Protein AF-A0A9E4RY67-F1 (afdb_monomer)

Foldseek 3Di:
DKDFDFAADPDPPFFKKAFAFAPDDAFDWAAAQQFGTWIDTPVDTDTDGDNHTAGFHDAPHDHGDMDTGGHTGTMGDHPDDDDDCPVVVPDDPDPDDDDDDDDDDDDDDDDDDDDDDDDDPPPQQEDPLCVVVCVVVVHDSVPFAQPDDPRYNYPVSSVPDDPPPPPPDDDDPDLDPAQEDPLRVVLCVVVVHDSSPFFQPDDPRYNYPVRSVPDDDDPPPPPDPPPPPPPPPPPPPPVPDD

Sequence (242 aa):
MATTIVMPQMGYDMKEGTVVRWHKKEGDPVARGDVLADIETDKATVEFEAFTSGVLRKIVAQEGVTIPVGQLIAVITAPDEPLPDDLLTAGGDAPPVPSVSVAAEARLPESTTVSVTSGSAGEVRASPIARRLARERGIDLAMVNGTGPGGRIIEEDILSHQPAPDAPAAGGPEPAEVKASPIARRLARERSIDLAMVNGTGPGGRIIEADILSYQPAPDVPAAAGERVDLSRMRQTIARVT

Radius of gyration: 35.68 Å; Cα contacts (8 Å, |Δi|>4): 306; chains: 1; bounding box: 77×82×90 Å

Nearest PDB structures (foldseek):
  3crk-assembly1_C  TM=9.816E-01  e=6.908E-09  Homo sapiens
  5gua-assembly1_A  TM=9.360E-01  e=3.211E-06  Pyrococcus horikoshii OT3
  2d5d-assembly1_A  TM=9.369E-01  e=5.358E-06  Pyrococcus horikoshii OT3
  5gu9-assembly1_A  TM=9.176E-01  e=4.422E-06  Pyrococcus horikoshii OT3
  2l5t-assembly1_A  TM=8.297E-01  e=6.916E-07  Thermoplasma acidophilum

Secondary structure (DSSP, 8-state):
--EEEE----STT--EEEEEEESS-TT-EE-TT-EEEEEE-SS-EEEEE-SS-EEEEEE-S-TT-EEETTSEEEEEE-TT-PPPGGGGSSS---PPP-----------------------TT---B-HHHHHHHHHHT--GGGSPP-BTTTBBPHHHHHH-PPPP--------------B-HHHHHHHHHTT--GGGS---BTTTBB-HHHHHH--PPP---S---------TTSSSGGG--

Str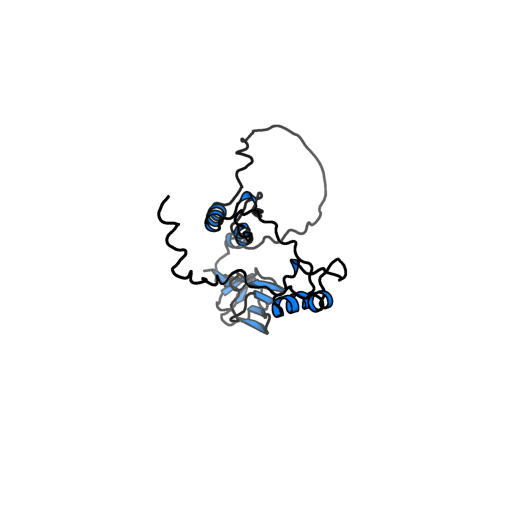ucture (mmCIF, N/CA/C/O backbone):
data_AF-A0A9E4RY67-F1
#
_entry.id   AF-A0A9E4RY67-F1
#
loop_
_atom_site.group_PDB
_atom_site.id
_atom_site.type_symbol
_atom_site.label_atom_id
_atom_site.label_alt_id
_atom_site.label_comp_id
_atom_site.label_asym_id
_atom_site.label_entity_id
_atom_site.label_seq_id
_atom_site.pdbx_PDB_ins_code
_atom_site.Cartn_x
_atom_site.Cartn_y
_atom_site.Cartn_z
_atom_site.occupancy
_atom_site.B_iso_or_equiv
_atom_site.auth_seq_id
_atom_site.auth_comp_id
_atom_site.auth_asym_id
_atom_site.auth_atom_id
_atom_site.pdbx_PDB_model_num
ATOM 1 N N . MET A 1 1 ? -18.981 -3.643 24.441 1.00 64.25 1 MET A N 1
ATOM 2 C CA . MET A 1 1 ? -18.321 -4.153 23.206 1.00 64.25 1 MET A CA 1
ATOM 3 C C . MET A 1 1 ? -17.865 -2.980 22.352 1.00 64.25 1 MET A C 1
ATOM 5 O O . MET A 1 1 ? -18.696 -2.285 21.774 1.00 64.25 1 MET A O 1
ATOM 9 N N . ALA A 1 2 ? -16.556 -2.735 22.313 1.00 68.44 2 ALA A N 1
ATOM 10 C CA . ALA A 1 2 ? -15.954 -1.751 21.420 1.00 68.44 2 ALA A CA 1
ATOM 11 C C . ALA A 1 2 ? -15.919 -2.306 19.989 1.00 68.44 2 ALA A C 1
ATOM 13 O O . ALA A 1 2 ? -15.468 -3.427 19.769 1.00 68.44 2 ALA A O 1
ATOM 14 N N . THR A 1 3 ? -16.415 -1.532 19.029 1.00 79.19 3 THR A N 1
ATOM 15 C CA . THR A 1 3 ? -16.299 -1.821 17.601 1.00 79.19 3 THR A CA 1
ATOM 16 C C . THR A 1 3 ? -15.218 -0.928 17.019 1.00 79.19 3 THR A C 1
ATOM 18 O O . THR A 1 3 ? -15.335 0.298 17.001 1.00 79.19 3 THR A O 1
ATOM 21 N N . THR A 1 4 ? -14.148 -1.544 16.549 1.00 82.56 4 THR A N 1
ATOM 22 C CA . THR A 1 4 ? -13.082 -0.864 15.827 1.00 82.56 4 THR A CA 1
ATOM 23 C C . THR A 1 4 ? -13.520 -0.590 14.391 1.00 82.56 4 THR A C 1
ATOM 25 O O . THR A 1 4 ? -13.928 -1.495 13.666 1.00 82.56 4 THR A O 1
ATOM 28 N N . ILE A 1 5 ? -13.453 0.675 13.984 1.00 83.06 5 ILE A N 1
ATOM 29 C CA . ILE A 1 5 ? -13.637 1.089 12.598 1.00 83.06 5 ILE A CA 1
ATOM 30 C C . ILE A 1 5 ? -12.289 0.962 11.907 1.00 83.06 5 ILE A C 1
ATOM 32 O O . ILE A 1 5 ? -11.325 1.631 12.284 1.00 83.06 5 ILE A O 1
ATOM 36 N N . VAL A 1 6 ? -12.247 0.134 10.873 1.00 88.06 6 VAL A N 1
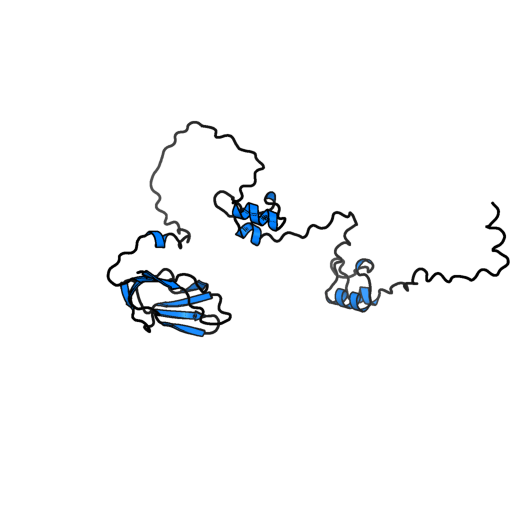ATOM 37 C CA . VAL A 1 6 ? -11.110 0.033 9.961 1.00 88.06 6 VAL A CA 1
ATOM 38 C C . VAL A 1 6 ? -11.442 0.685 8.626 1.00 88.06 6 VAL A C 1
ATOM 40 O O . VAL A 1 6 ? -12.614 0.807 8.269 1.00 88.06 6 VAL A O 1
ATOM 43 N N . MET A 1 7 ? -10.410 1.080 7.889 1.00 87.38 7 MET A N 1
ATOM 44 C CA . MET A 1 7 ? -10.532 1.616 6.538 1.00 87.38 7 MET A CA 1
ATOM 45 C C . MET A 1 7 ? -11.207 0.591 5.618 1.00 87.38 7 MET A C 1
ATOM 47 O O . MET A 1 7 ? -10.636 -0.488 5.416 1.00 87.38 7 MET A O 1
ATOM 51 N N . PRO A 1 8 ? -12.404 0.884 5.071 1.00 82.19 8 PRO A N 1
ATOM 52 C CA . PRO A 1 8 ? -13.089 -0.038 4.180 1.00 82.19 8 PRO A CA 1
ATOM 53 C C . PRO A 1 8 ? -12.393 -0.097 2.820 1.00 82.19 8 PRO A C 1
ATOM 55 O O . PRO A 1 8 ? -11.858 0.891 2.316 1.00 82.19 8 PRO A O 1
ATOM 58 N N . GLN A 1 9 ? -12.450 -1.265 2.188 1.00 83.50 9 GLN A N 1
ATOM 59 C CA . GLN A 1 9 ? -12.025 -1.417 0.804 1.00 83.50 9 GLN A CA 1
ATOM 60 C C . GLN A 1 9 ? -13.149 -0.935 -0.123 1.00 83.50 9 GLN A C 1
ATOM 62 O O . GLN A 1 9 ? -14.072 -1.686 -0.426 1.00 83.50 9 GLN A O 1
ATOM 67 N N . MET A 1 10 ? -13.079 0.321 -0.572 1.00 77.94 10 MET A N 1
ATOM 68 C CA . MET A 1 10 ? -14.099 0.924 -1.449 1.00 77.94 10 MET A CA 1
ATOM 69 C C . MET A 1 10 ? -13.814 0.707 -2.949 1.00 77.94 10 MET A C 1
ATOM 71 O O . MET A 1 10 ? -14.602 1.118 -3.798 1.00 77.94 10 MET A O 1
ATOM 75 N N . GLY A 1 11 ? -12.712 0.028 -3.295 1.00 74.31 11 GLY A N 1
ATOM 76 C CA . GLY A 1 11 ? -12.347 -0.325 -4.669 1.00 74.31 11 GLY A CA 1
ATO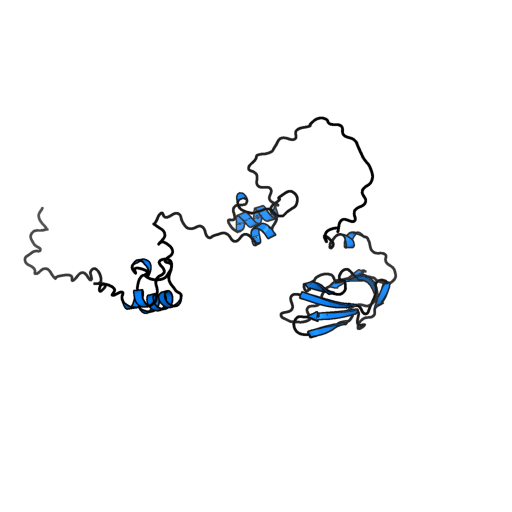M 77 C C . GLY A 1 11 ? -11.482 -1.587 -4.753 1.00 74.31 11 GLY A C 1
ATOM 78 O O . GLY A 1 11 ? -10.685 -1.866 -3.858 1.00 74.31 11 GLY A O 1
ATOM 79 N N . TYR A 1 12 ? -11.619 -2.346 -5.844 1.00 73.50 12 TYR A N 1
ATOM 80 C CA . TYR A 1 12 ? -10.921 -3.631 -6.035 1.00 73.50 12 TYR A CA 1
ATOM 81 C C . TYR A 1 12 ? -9.384 -3.486 -6.086 1.00 73.50 12 TYR A C 1
ATOM 83 O O . TYR A 1 12 ? -8.673 -4.394 -5.670 1.00 73.50 12 TYR A O 1
ATOM 91 N N . ASP A 1 13 ? -8.889 -2.317 -6.510 1.00 76.94 13 ASP A N 1
ATOM 92 C CA . ASP A 1 13 ? -7.461 -1.945 -6.562 1.00 76.94 13 ASP A CA 1
ATOM 93 C C . ASP A 1 13 ? -7.043 -0.944 -5.461 1.00 76.94 13 ASP A C 1
ATOM 95 O O . ASP A 1 13 ? -5.929 -0.419 -5.468 1.00 76.94 13 ASP A O 1
ATOM 99 N N . MET A 1 14 ? -7.927 -0.640 -4.506 1.00 81.44 14 MET A N 1
ATOM 100 C CA . MET A 1 14 ? -7.649 0.360 -3.472 1.00 81.44 14 MET A CA 1
ATOM 101 C C . MET A 1 14 ? -6.694 -0.203 -2.411 1.00 81.44 14 MET A C 1
ATOM 103 O O . MET A 1 14 ? -7.019 -1.183 -1.743 1.00 81.44 14 MET A O 1
ATOM 107 N N . LYS A 1 15 ? -5.531 0.440 -2.241 1.00 80.44 15 LYS A N 1
ATOM 108 C CA . LYS A 1 15 ? -4.529 0.094 -1.213 1.00 80.44 15 LYS A CA 1
ATOM 109 C C . LYS A 1 15 ? -4.532 1.043 -0.019 1.00 80.44 15 LYS A C 1
ATOM 111 O O . LYS A 1 15 ? -4.286 0.606 1.100 1.00 80.44 15 LYS A O 1
ATOM 116 N N . GLU A 1 16 ? -4.855 2.309 -0.248 1.00 85.00 16 GLU A N 1
ATOM 117 C CA . GLU A 1 16 ? -4.837 3.381 0.746 1.00 85.00 16 GLU A CA 1
ATOM 118 C C . GLU A 1 16 ? -5.925 4.418 0.444 1.00 85.00 16 GLU A C 1
ATOM 120 O O . GLU A 1 16 ? -6.365 4.554 -0.701 1.00 85.00 16 GLU A O 1
ATOM 125 N N . GLY A 1 17 ? -6.396 5.102 1.486 1.00 87.69 17 GLY A N 1
ATOM 126 C CA . GLY A 1 17 ? -7.380 6.177 1.406 1.00 87.69 17 GLY A CA 1
ATOM 127 C C . GLY A 1 17 ? -7.009 7.315 2.347 1.00 87.69 17 GLY A C 1
ATOM 128 O O . GLY A 1 17 ? -6.519 7.0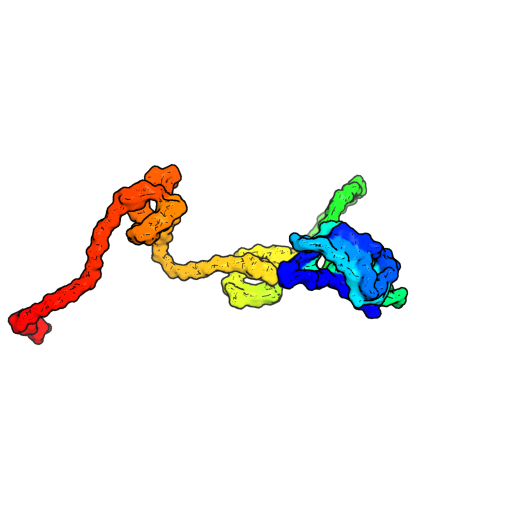83 3.453 1.00 87.69 17 GLY A O 1
ATOM 129 N N . THR A 1 18 ? -7.235 8.546 1.909 1.00 89.31 18 THR A N 1
ATOM 130 C CA . THR A 1 18 ? -6.958 9.752 2.690 1.00 89.31 18 THR A CA 1
ATOM 131 C C . THR A 1 18 ? -8.253 10.275 3.280 1.00 89.31 18 THR A C 1
ATOM 133 O O . THR A 1 18 ? -9.218 10.503 2.559 1.00 89.31 18 THR A O 1
ATOM 136 N N . VAL A 1 19 ? -8.295 10.490 4.592 1.00 89.88 19 VAL A N 1
ATOM 137 C CA . VAL A 1 19 ? -9.462 11.123 5.217 1.00 89.88 19 VAL A CA 1
ATOM 138 C C . VAL A 1 19 ? -9.406 12.615 4.918 1.00 89.88 19 VAL A C 1
ATOM 140 O O . VAL A 1 19 ? -8.502 13.285 5.387 1.00 89.88 19 VAL A O 1
ATOM 143 N N . VAL A 1 20 ? -10.339 13.163 4.146 1.00 89.50 20 VAL A N 1
ATOM 144 C CA . VAL A 1 20 ? -10.352 14.595 3.800 1.00 89.50 20 VAL A CA 1
ATOM 145 C C . VAL A 1 20 ? -10.897 15.415 4.954 1.00 89.50 20 VAL A C 1
ATOM 147 O O . VAL A 1 20 ? -10.329 16.443 5.320 1.00 89.50 20 VAL A O 1
ATOM 150 N N . ARG A 1 21 ? -12.022 14.963 5.513 1.00 88.12 21 ARG A N 1
ATOM 151 C CA . ARG A 1 21 ? -12.778 15.720 6.503 1.00 88.12 21 ARG A CA 1
ATOM 152 C C . ARG A 1 21 ? -13.605 14.805 7.388 1.00 88.12 21 ARG A C 1
ATOM 154 O O . ARG A 1 21 ? -14.254 13.891 6.889 1.00 88.12 21 ARG A O 1
ATOM 161 N N . TRP A 1 22 ? -13.644 15.096 8.682 1.00 89.50 22 TRP A N 1
ATOM 162 C CA . TRP A 1 22 ? -14.556 14.441 9.617 1.00 89.50 22 TRP A CA 1
ATOM 163 C C . TRP A 1 22 ? -15.849 15.248 9.772 1.00 89.50 22 TRP A C 1
ATOM 165 O O . TRP A 1 22 ? -15.830 16.451 10.042 1.00 89.50 22 TRP A O 1
ATOM 175 N N . HIS A 1 23 ? -16.993 14.575 9.654 1.00 86.12 23 HIS A N 1
ATOM 176 C CA . HIS A 1 23 ? -18.312 15.139 9.984 1.00 86.12 23 HIS A CA 1
ATOM 177 C C . HIS A 1 23 ? -18.695 14.887 11.444 1.00 86.12 23 HIS A C 1
ATOM 179 O O . HIS A 1 23 ? -19.536 15.593 12.002 1.00 86.12 23 HIS A O 1
ATOM 185 N N . LYS A 1 24 ? -18.036 13.918 12.088 1.00 82.75 24 LYS A N 1
ATOM 186 C CA . LYS A 1 24 ? -18.253 13.526 13.484 1.00 82.75 24 LYS A CA 1
ATOM 187 C C . LYS A 1 24 ? -17.001 13.714 14.329 1.00 82.75 24 LYS A C 1
ATOM 189 O O . LYS A 1 24 ? -15.884 13.541 13.854 1.00 82.75 24 LYS A O 1
ATOM 194 N N . LYS A 1 25 ? -17.198 14.078 15.598 1.00 81.69 25 LYS A N 1
ATOM 195 C CA . LYS A 1 25 ? -16.121 14.330 16.566 1.00 81.69 25 LYS A CA 1
ATOM 196 C C . LYS A 1 25 ? -16.080 13.258 17.644 1.00 81.69 25 LYS A C 1
ATOM 198 O O . LYS A 1 25 ? -17.058 12.555 17.883 1.00 81.69 25 LYS A O 1
ATOM 203 N N . GLU A 1 26 ? -14.943 13.171 18.319 1.00 83.94 26 GLU A N 1
ATOM 204 C CA . GLU A 1 26 ? -14.778 12.343 19.509 1.00 83.94 26 GLU A CA 1
ATOM 205 C C . GLU A 1 26 ? -15.817 12.740 20.576 1.00 83.94 26 GLU A C 1
ATOM 207 O O . GLU A 1 26 ? -15.951 13.907 20.937 1.00 83.94 26 GLU A O 1
ATOM 212 N N . GLY A 1 27 ? -16.578 11.764 21.058 1.00 78.25 27 GLY A N 1
ATOM 213 C CA . GLY A 1 27 ? -17.708 11.903 21.969 1.00 78.25 27 GLY A CA 1
ATOM 214 C C . GLY A 1 27 ? -19.082 11.972 21.296 1.00 78.25 27 GLY A C 1
ATOM 215 O O . GLY A 1 27 ? -20.080 11.879 22.008 1.00 78.25 27 GLY A O 1
ATOM 216 N N . ASP A 1 28 ? -19.169 12.103 19.968 1.00 82.88 28 ASP A N 1
ATOM 217 C CA . ASP A 1 28 ? -20.457 12.267 19.284 1.00 82.88 28 ASP A CA 1
ATOM 218 C C . ASP A 1 28 ? -21.181 10.917 19.078 1.00 82.88 28 ASP A C 1
ATOM 220 O O . ASP A 1 28 ? -20.533 9.901 18.777 1.00 82.88 28 ASP A O 1
ATOM 224 N N . PRO A 1 29 ? -22.518 10.863 19.239 1.00 83.31 29 PRO A N 1
ATOM 225 C CA . PRO A 1 29 ? -23.294 9.677 18.909 1.00 83.31 29 PRO A CA 1
ATOM 226 C C . PRO A 1 29 ? -23.363 9.483 17.389 1.00 83.31 29 PRO A C 1
ATOM 228 O O . PRO A 1 29 ? -23.668 10.404 16.629 1.00 83.31 29 PRO A O 1
ATOM 231 N N . VAL A 1 30 ? -23.121 8.250 16.954 1.00 84.94 30 VAL A N 1
ATOM 232 C CA . VAL A 1 30 ? -23.146 7.830 15.551 1.00 84.94 30 VAL A CA 1
ATOM 233 C C . VAL A 1 30 ? -24.158 6.704 15.376 1.00 84.94 30 VAL A C 1
ATOM 235 O O . VAL A 1 30 ? -24.221 5.769 16.179 1.00 84.94 30 VAL A O 1
ATOM 238 N N . ALA A 1 31 ? -24.986 6.795 14.340 1.00 83.94 31 ALA A N 1
ATOM 239 C CA . ALA A 1 31 ? -25.967 5.774 13.988 1.00 83.94 31 ALA A CA 1
ATOM 240 C C . ALA A 1 31 ? -25.515 5.025 12.732 1.00 83.94 31 ALA A C 1
ATOM 242 O O . ALA A 1 31 ? -24.758 5.556 11.929 1.00 83.94 31 ALA A O 1
ATOM 243 N N . ARG A 1 32 ? -25.991 3.792 12.536 1.00 85.81 32 ARG A N 1
ATOM 244 C CA . ARG A 1 32 ? -25.702 3.049 11.305 1.00 85.81 32 ARG A CA 1
ATOM 245 C C . ARG A 1 32 ? -26.285 3.800 10.099 1.00 85.81 32 ARG A C 1
ATOM 247 O O . ARG A 1 32 ? -27.486 4.054 10.087 1.00 85.81 32 ARG A O 1
ATOM 254 N N . GLY A 1 33 ? -25.451 4.096 9.105 1.00 83.44 33 GLY A N 1
ATOM 255 C CA . GLY A 1 33 ? -25.796 4.915 7.937 1.00 83.44 33 GLY A CA 1
ATOM 256 C C . GLY A 1 33 ? -25.551 6.417 8.116 1.00 83.44 33 GLY A C 1
ATOM 257 O O . GLY A 1 33 ? -25.888 7.189 7.232 1.00 83.44 33 GLY A O 1
A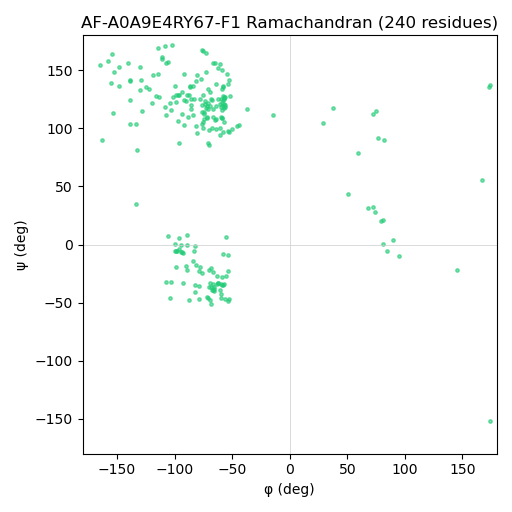TOM 258 N N . ASP A 1 34 ? -24.994 6.853 9.248 1.00 87.00 34 ASP A N 1
ATOM 259 C CA . ASP A 1 34 ? -24.615 8.254 9.453 1.00 87.00 34 ASP A CA 1
ATOM 260 C C . ASP A 1 34 ? -23.222 8.521 8.861 1.00 87.00 34 ASP A C 1
ATOM 262 O O . ASP A 1 34 ? -22.314 7.704 9.039 1.00 87.00 34 ASP A O 1
ATOM 266 N N . VAL A 1 35 ? -23.039 9.640 8.155 1.00 89.75 35 VAL A N 1
ATOM 267 C CA . VAL A 1 35 ? -21.761 9.979 7.505 1.00 89.75 35 VAL A CA 1
ATOM 268 C C . VAL A 1 35 ? -20.737 10.383 8.567 1.00 89.75 35 VAL A C 1
ATOM 270 O O . VAL A 1 35 ? -20.898 11.373 9.278 1.00 89.75 35 VAL A O 1
ATOM 273 N N . LEU A 1 36 ? -19.657 9.610 8.672 1.00 87.19 36 LEU A N 1
ATOM 274 C CA . LEU A 1 36 ? -18.577 9.834 9.629 1.00 87.19 36 LEU A CA 1
ATOM 275 C C . LEU A 1 36 ? -17.519 10.787 9.071 1.00 87.19 36 LEU A C 1
ATOM 277 O O . LEU A 1 36 ? -17.106 11.721 9.762 1.00 87.19 36 LEU A O 1
ATOM 281 N N . ALA A 1 37 ? -17.074 10.539 7.839 1.00 87.69 37 ALA A N 1
ATOM 282 C CA . ALA A 1 37 ? -15.984 11.267 7.202 1.00 87.69 37 ALA A CA 1
ATOM 283 C C . ALA A 1 37 ? -16.042 11.173 5.672 1.00 87.69 37 ALA A C 1
ATOM 285 O O . ALA A 1 37 ? -16.595 10.223 5.128 1.00 87.69 37 ALA A O 1
ATOM 286 N N . ASP A 1 38 ? -15.411 12.121 4.988 1.00 89.50 38 ASP A N 1
ATOM 287 C CA . ASP A 1 38 ? -15.132 12.054 3.555 1.00 89.50 38 ASP A CA 1
ATOM 288 C C . ASP A 1 38 ? -13.775 11.384 3.332 1.00 89.50 38 ASP A C 1
ATOM 290 O O . ASP A 1 38 ? -12.760 11.845 3.861 1.00 89.50 38 ASP A O 1
ATOM 294 N N . ILE A 1 39 ? -13.739 10.308 2.548 1.00 88.56 39 ILE A N 1
ATOM 295 C CA . ILE A 1 39 ? -12.506 9.598 2.200 1.00 88.56 39 ILE A CA 1
ATOM 296 C C . ILE A 1 39 ? -12.187 9.871 0.735 1.00 88.56 39 ILE A C 1
ATOM 298 O O . ILE A 1 39 ? -12.940 9.509 -0.164 1.00 88.56 39 ILE A O 1
ATOM 302 N N . GLU A 1 40 ? -11.041 10.487 0.485 1.00 88.06 40 GLU A N 1
ATOM 303 C CA . GLU A 1 40 ? -10.480 10.640 -0.846 1.00 88.06 40 GLU A CA 1
ATOM 304 C C . GLU A 1 40 ? -9.627 9.431 -1.200 1.00 88.06 40 GLU A C 1
ATOM 306 O O . GLU A 1 40 ? -8.739 8.996 -0.465 1.00 88.06 40 GLU A O 1
ATOM 311 N N . THR A 1 41 ? -9.928 8.879 -2.363 1.00 87.19 41 THR A N 1
ATOM 312 C CA . THR A 1 41 ? -9.161 7.818 -3.004 1.00 87.19 41 THR A CA 1
ATOM 313 C C . THR A 1 41 ?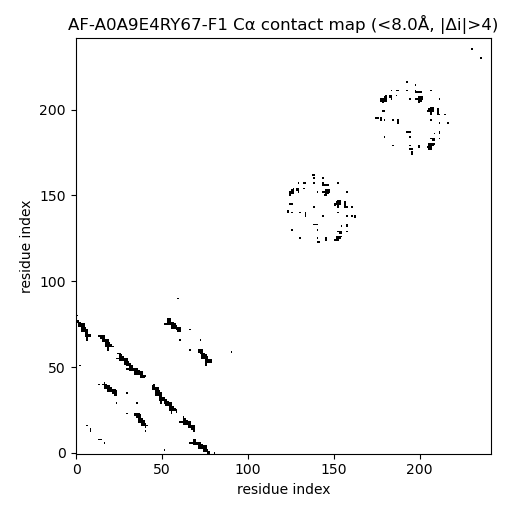 -8.563 8.364 -4.298 1.00 87.19 41 THR A C 1
ATOM 315 O O . THR A 1 41 ? -8.989 9.406 -4.789 1.00 87.19 41 THR A O 1
ATOM 318 N N . ASP A 1 42 ? -7.643 7.621 -4.919 1.00 84.50 42 ASP A N 1
ATOM 319 C CA . ASP A 1 42 ? -7.065 7.960 -6.235 1.00 84.50 42 ASP A CA 1
ATOM 320 C C . ASP A 1 42 ? -8.124 8.197 -7.335 1.00 84.50 42 ASP A C 1
ATOM 322 O O . ASP A 1 42 ? -7.858 8.857 -8.339 1.00 84.50 42 ASP A O 1
ATOM 326 N N . LYS A 1 43 ? -9.337 7.648 -7.171 1.00 81.56 43 LYS A N 1
ATOM 327 C CA . LYS A 1 43 ? -10.396 7.696 -8.190 1.00 81.56 43 LYS A CA 1
ATOM 328 C C . LYS A 1 43 ? -11.552 8.626 -7.861 1.00 81.56 43 LYS A C 1
ATOM 330 O O . LYS A 1 43 ? -12.161 9.156 -8.788 1.00 81.56 43 LYS A O 1
ATOM 335 N N . ALA A 1 44 ? -11.889 8.784 -6.588 1.00 84.00 44 ALA A N 1
ATOM 336 C CA . ALA A 1 44 ? -13.029 9.582 -6.158 1.00 84.00 44 ALA A CA 1
ATOM 337 C C . ALA A 1 44 ? -12.960 9.898 -4.663 1.00 84.00 44 ALA A C 1
ATOM 339 O O . ALA A 1 44 ? -12.414 9.120 -3.875 1.00 84.00 44 ALA A O 1
ATOM 340 N N . THR A 1 45 ? -13.598 10.997 -4.279 1.00 88.56 45 THR A N 1
ATOM 341 C CA . THR A 1 45 ? -13.994 11.258 -2.895 1.00 88.56 45 THR A CA 1
ATOM 342 C C . THR A 1 45 ? -15.313 10.542 -2.628 1.00 88.56 45 THR A C 1
ATOM 344 O O . THR A 1 45 ? -16.273 10.711 -3.380 1.00 88.56 45 THR A O 1
ATOM 347 N N . VAL A 1 46 ? -15.345 9.708 -1.593 1.00 88.81 46 VAL A N 1
ATOM 348 C CA . VAL A 1 46 ? -16.505 8.906 -1.201 1.00 88.81 46 VAL A CA 1
ATOM 349 C C . VAL A 1 46 ? -16.839 9.195 0.256 1.00 88.81 46 VAL A C 1
ATOM 351 O O . VAL A 1 46 ? -15.958 9.224 1.115 1.00 88.81 46 VAL A O 1
ATOM 354 N N . GLU A 1 47 ? -18.122 9.383 0.535 1.00 88.00 47 GLU A N 1
ATOM 355 C CA . GLU A 1 47 ? -18.641 9.568 1.887 1.00 88.00 47 GLU A CA 1
ATOM 356 C C . GLU A 1 47 ? -18.615 8.228 2.636 1.00 88.00 47 GLU A C 1
ATOM 358 O O . GLU A 1 47 ? -19.162 7.221 2.180 1.00 88.00 47 GLU A O 1
ATOM 363 N N . PHE A 1 48 ? -17.945 8.198 3.786 1.00 87.12 48 PHE A N 1
ATOM 364 C CA . PHE A 1 48 ? -17.862 7.022 4.638 1.00 87.12 48 PHE A CA 1
ATOM 365 C C . PHE A 1 48 ? -18.950 7.050 5.704 1.00 87.12 48 PHE A C 1
ATOM 367 O O . PHE A 1 48 ? -18.915 7.853 6.638 1.00 87.12 48 PHE A O 1
ATOM 374 N N . GLU A 1 49 ? -19.895 6.125 5.582 1.00 88.75 49 GLU A N 1
ATOM 375 C CA . GLU A 1 49 ? -20.999 5.952 6.519 1.00 88.75 49 GLU A CA 1
ATOM 376 C C . GLU A 1 49 ? -20.653 4.945 7.625 1.00 88.75 49 GLU A C 1
ATOM 378 O O . GLU A 1 49 ? -19.952 3.948 7.422 1.00 88.75 49 GLU A O 1
ATOM 383 N N . ALA A 1 50 ? -21.187 5.167 8.823 1.00 83.56 50 ALA A N 1
ATOM 384 C CA . ALA A 1 50 ? -21.006 4.258 9.939 1.00 83.56 50 ALA A CA 1
ATOM 385 C C . ALA A 1 50 ? -21.720 2.921 9.679 1.00 83.56 50 ALA A C 1
ATOM 387 O O . ALA A 1 50 ? -22.938 2.856 9.509 1.00 83.56 50 ALA A O 1
ATOM 388 N N . PHE A 1 51 ? -20.981 1.813 9.744 1.00 80.88 51 PHE A N 1
ATOM 389 C CA . PHE A 1 51 ? -21.564 0.464 9.674 1.00 80.88 51 PHE A CA 1
ATOM 390 C C . PHE A 1 51 ? -22.209 0.011 10.990 1.00 80.88 51 PHE A C 1
ATOM 392 O O . PHE A 1 51 ? -23.028 -0.911 11.002 1.00 80.88 51 PHE A O 1
ATOM 399 N N . THR A 1 52 ? -21.848 0.658 12.097 1.00 77.94 52 THR A N 1
ATOM 400 C CA . THR A 1 52 ? -22.315 0.347 13.448 1.00 77.94 52 THR A CA 1
ATOM 401 C C . THR A 1 52 ? -22.801 1.612 14.144 1.00 77.94 52 THR A C 1
ATOM 403 O O . THR A 1 52 ? -22.347 2.713 13.844 1.00 77.94 52 THR A O 1
ATOM 406 N N . SER A 1 53 ? -23.719 1.446 15.087 1.00 81.62 53 SER A N 1
ATOM 407 C CA . SER A 1 53 ? -24.235 2.521 15.931 1.00 81.62 53 SER A CA 1
ATOM 408 C C . SER A 1 53 ? -23.559 2.503 17.303 1.00 81.62 53 SER A C 1
ATOM 410 O O . SER A 1 53 ? -23.430 1.441 17.914 1.00 81.62 53 SER A O 1
ATOM 412 N N . GLY A 1 54 ? -23.169 3.669 17.812 1.00 82.19 54 GLY A N 1
ATOM 413 C CA . GLY A 1 54 ? -22.549 3.829 19.126 1.00 82.19 54 GLY A CA 1
ATOM 414 C C . GLY A 1 54 ? -22.072 5.259 19.364 1.00 82.19 54 GLY A C 1
ATOM 415 O O . GLY A 1 54 ? -22.633 6.199 18.815 1.00 82.19 54 GLY A O 1
ATOM 416 N N . VAL A 1 55 ? -21.046 5.435 20.190 1.00 82.69 55 VAL A N 1
ATOM 417 C CA . VAL A 1 55 ? -20.400 6.732 20.432 1.00 82.69 55 VAL A CA 1
ATOM 418 C C . VAL A 1 55 ? -18.980 6.676 19.890 1.00 82.69 55 VAL A C 1
ATOM 420 O O . VAL A 1 55 ? -18.223 5.762 20.233 1.00 82.69 55 VAL A O 1
ATOM 423 N N . LEU A 1 56 ? -18.616 7.642 19.045 1.00 82.50 56 LEU A N 1
ATOM 424 C CA . LEU A 1 56 ? -17.271 7.754 18.490 1.00 82.50 56 LEU A CA 1
ATOM 425 C C . LEU A 1 56 ? -16.318 8.166 19.613 1.00 82.50 56 LEU A C 1
ATOM 427 O O . LEU A 1 56 ? -16.268 9.328 19.972 1.00 82.50 56 LEU A O 1
ATOM 431 N N . ARG A 1 57 ? -15.588 7.243 20.235 1.00 80.31 57 ARG A N 1
ATOM 432 C CA . ARG A 1 57 ? -14.795 7.574 21.431 1.00 80.31 57 ARG A CA 1
ATOM 433 C C . ARG A 1 57 ? -13.456 8.207 21.113 1.00 80.31 57 ARG A C 1
ATOM 435 O O . ARG A 1 57 ? -13.040 9.103 21.839 1.00 80.31 57 ARG A O 1
ATOM 442 N N . LYS A 1 58 ? -12.778 7.696 20.087 1.00 79.69 58 LYS A N 1
ATOM 443 C CA . LYS A 1 58 ? -11.459 8.178 19.691 1.00 79.69 58 LYS A CA 1
ATOM 444 C C . LYS A 1 58 ? -11.249 8.047 18.194 1.00 79.69 58 LYS A C 1
ATOM 446 O O . LYS A 1 58 ? -11.560 7.000 17.618 1.00 79.69 58 LYS A O 1
ATOM 451 N N . ILE A 1 59 ? -10.680 9.090 17.607 1.00 85.31 59 ILE A N 1
ATOM 452 C CA . ILE A 1 59 ? -10.234 9.124 16.217 1.00 85.31 59 ILE A CA 1
ATOM 453 C C . ILE A 1 59 ? -8.708 8.993 16.224 1.00 85.31 59 ILE A C 1
ATOM 455 O O . ILE A 1 59 ? -8.007 9.783 16.849 1.00 85.31 59 ILE A O 1
ATOM 459 N N . VAL A 1 60 ? -8.183 7.969 15.555 1.00 81.31 60 VAL A N 1
ATOM 460 C CA . VAL A 1 60 ? -6.730 7.755 15.401 1.00 81.31 60 VAL A CA 1
ATOM 461 C C . VAL A 1 60 ? -6.231 8.401 14.107 1.00 81.31 60 VAL A C 1
ATOM 463 O O . VAL A 1 60 ? -5.122 8.924 14.043 1.00 81.31 60 VAL A O 1
ATOM 466 N N . ALA A 1 61 ? -7.086 8.411 13.090 1.00 81.94 61 ALA A N 1
ATOM 467 C CA . ALA A 1 61 ? -6.854 8.992 11.778 1.00 81.94 61 ALA A CA 1
ATOM 468 C C . ALA A 1 61 ? -7.327 10.451 11.702 1.00 81.94 61 ALA A C 1
ATOM 470 O O . ALA A 1 61 ? -8.522 10.707 11.570 1.00 81.94 61 ALA A O 1
ATOM 471 N N . GLN A 1 62 ? -6.409 11.414 11.766 1.00 84.06 62 GLN A N 1
ATOM 472 C CA . GLN A 1 62 ? -6.765 12.829 11.603 1.00 84.06 62 GLN A CA 1
ATOM 473 C C . GLN A 1 62 ? -7.114 13.181 10.146 1.00 84.06 62 GLN A C 1
ATOM 475 O O . GLN A 1 62 ? -6.824 12.431 9.214 1.00 84.06 62 GLN A O 1
ATOM 480 N N . GLU A 1 63 ? -7.747 14.340 9.958 1.00 87.06 63 GLU A N 1
ATOM 481 C CA . GLU A 1 63 ? -8.007 14.926 8.637 1.00 87.06 63 GLU A CA 1
ATOM 482 C C . GLU A 1 63 ? -6.682 15.137 7.880 1.00 87.06 63 GLU A C 1
ATOM 484 O O . GLU A 1 63 ? -5.688 15.584 8.449 1.00 87.06 63 GLU A O 1
ATOM 489 N N . GLY A 1 64 ? -6.660 14.797 6.597 1.00 83.56 64 GLY A N 1
ATOM 490 C CA . GLY A 1 64 ? -5.496 14.816 5.713 1.00 83.56 64 GLY A CA 1
ATOM 491 C C . GLY A 1 64 ? -4.561 13.609 5.831 1.00 83.56 64 GLY A C 1
ATOM 492 O O . GLY A 1 64 ? -3.553 13.573 5.129 1.00 83.56 64 GLY A O 1
ATOM 493 N N . VAL A 1 65 ? -4.851 12.628 6.695 1.00 83.19 65 VAL A N 1
ATOM 494 C CA . VAL A 1 65 ? -3.980 11.457 6.883 1.00 83.19 65 VAL A CA 1
ATOM 495 C C . VAL A 1 65 ? -4.357 10.337 5.913 1.00 83.19 65 VAL A C 1
ATOM 497 O O . VAL A 1 65 ? -5.515 9.922 5.835 1.00 83.19 65 VAL A O 1
ATOM 500 N N . THR A 1 66 ? -3.354 9.830 5.198 1.00 86.25 66 THR A N 1
ATOM 501 C CA . THR A 1 66 ? -3.454 8.663 4.314 1.00 86.25 66 THR A CA 1
ATOM 502 C C . THR A 1 66 ? -3.253 7.378 5.107 1.00 86.25 66 THR A C 1
ATOM 504 O O . THR A 1 66 ? -2.253 7.221 5.808 1.00 86.25 66 THR A O 1
ATOM 507 N N . ILE A 1 67 ? -4.215 6.461 5.012 1.00 86.00 67 ILE A N 1
ATOM 508 C CA . ILE A 1 67 ? -4.257 5.216 5.781 1.00 86.00 67 ILE A CA 1
ATOM 509 C C . ILE A 1 67 ? -4.504 4.030 4.834 1.00 86.00 67 ILE A C 1
ATOM 511 O O . ILE A 1 67 ? -5.415 4.092 4.002 1.00 86.00 67 ILE A O 1
ATOM 515 N N . PRO A 1 68 ? -3.737 2.932 4.943 1.00 88.25 68 PRO A N 1
ATOM 516 C CA . PRO A 1 68 ? -3.976 1.706 4.194 1.00 88.25 68 PRO A CA 1
ATOM 517 C C . PRO A 1 68 ? -5.322 1.047 4.522 1.00 88.25 68 PRO A C 1
ATOM 519 O O . PRO A 1 68 ? -5.850 1.131 5.634 1.00 88.25 68 PRO A O 1
ATOM 522 N N . VAL A 1 69 ? -5.865 0.329 3.540 1.00 87.69 69 VAL A N 1
ATOM 523 C CA . VAL A 1 69 ? -7.092 -0.461 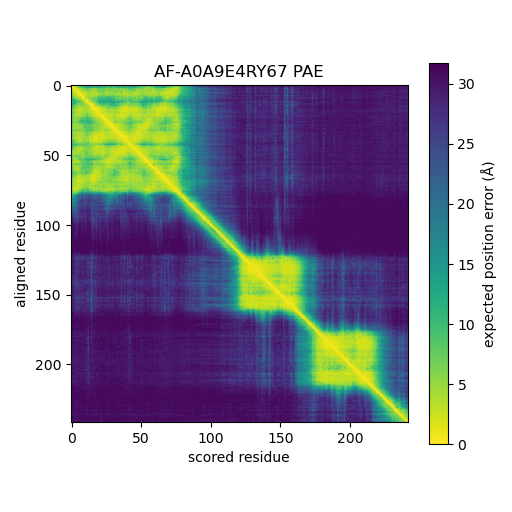3.699 1.00 87.69 69 VAL A CA 1
ATOM 524 C C . VAL A 1 69 ? -6.918 -1.495 4.816 1.00 87.69 69 VAL A C 1
ATOM 526 O O . VAL A 1 69 ? -5.898 -2.176 4.904 1.00 87.69 69 VAL A O 1
ATOM 529 N N . GLY A 1 70 ? -7.928 -1.619 5.680 1.00 84.62 70 GLY A N 1
ATOM 530 C CA . GLY A 1 70 ? -7.912 -2.529 6.826 1.00 84.62 70 GLY A CA 1
ATOM 531 C C . GLY A 1 70 ? -7.230 -1.987 8.087 1.00 84.62 70 GLY A C 1
ATOM 532 O O . GLY A 1 70 ? -7.321 -2.634 9.131 1.00 84.62 70 GLY A O 1
ATOM 533 N N . GLN A 1 71 ? -6.607 -0.803 8.051 1.00 84.50 71 GLN A N 1
ATOM 534 C CA . GLN A 1 71 ? -6.065 -0.178 9.260 1.00 84.50 71 GLN A CA 1
ATOM 535 C C . GLN A 1 71 ? -7.160 0.526 10.072 1.00 84.50 71 GLN A C 1
ATOM 537 O O . GLN A 1 71 ? -8.112 1.083 9.529 1.00 84.50 71 GLN A O 1
ATOM 542 N N . LEU A 1 72 ? -7.005 0.507 11.397 1.00 84.81 72 LEU A N 1
ATOM 543 C CA . LEU A 1 72 ? -7.852 1.205 12.358 1.00 84.81 72 LEU A CA 1
ATOM 544 C C . LEU A 1 72 ? -7.858 2.727 12.131 1.00 84.81 72 LEU A C 1
ATOM 546 O O . LEU A 1 72 ? -6.819 3.378 12.196 1.00 84.81 72 LEU A O 1
ATOM 550 N N . ILE A 1 73 ? -9.056 3.284 11.969 1.00 84.44 73 ILE A N 1
ATOM 551 C CA . ILE A 1 73 ? -9.307 4.720 11.809 1.00 84.44 73 ILE A CA 1
ATOM 552 C C . ILE A 1 73 ? -9.870 5.319 13.099 1.00 84.44 73 ILE A C 1
ATOM 554 O O . ILE A 1 73 ? -9.441 6.386 13.541 1.00 84.44 73 ILE A O 1
ATOM 558 N N . ALA A 1 74 ? -10.846 4.646 13.705 1.00 80.38 74 ALA A N 1
ATOM 559 C CA . ALA A 1 74 ? -11.544 5.138 14.883 1.00 80.38 74 ALA A CA 1
ATOM 560 C C . ALA A 1 74 ? -12.126 3.986 15.705 1.00 80.38 74 ALA A C 1
ATOM 562 O O . ALA A 1 74 ? -12.250 2.856 15.234 1.00 80.38 74 ALA A O 1
ATOM 563 N N . VAL A 1 75 ? -12.499 4.268 16.949 1.00 81.12 75 VAL A N 1
ATOM 564 C CA . VAL A 1 75 ? -13.138 3.292 17.838 1.00 81.12 75 VAL A CA 1
ATOM 565 C C . VAL A 1 75 ? -14.511 3.806 18.236 1.00 81.12 75 VAL A C 1
ATOM 567 O O . VAL A 1 75 ? -14.631 4.875 18.837 1.00 81.12 75 VAL A O 1
ATOM 570 N N . ILE A 1 76 ? -15.546 3.026 17.927 1.00 80.38 76 ILE A N 1
ATOM 571 C CA . ILE A 1 76 ? -16.900 3.247 18.430 1.00 80.38 76 ILE A CA 1
ATOM 572 C C . ILE A 1 76 ? -17.108 2.337 19.637 1.00 80.38 76 ILE A C 1
ATOM 574 O O . ILE A 1 76 ? -16.897 1.129 19.553 1.00 80.38 76 ILE A O 1
ATOM 578 N N . THR A 1 77 ? -17.568 2.881 20.760 1.00 71.69 77 THR A N 1
ATOM 579 C CA . THR A 1 77 ? -18.018 2.067 21.899 1.00 71.69 77 THR A CA 1
ATOM 580 C C . THR A 1 77 ? -19.523 2.173 22.083 1.00 71.69 77 THR A C 1
ATOM 582 O O . THR A 1 77 ? -20.163 3.129 21.647 1.00 71.69 77 THR A O 1
ATOM 585 N N . ALA A 1 78 ? -20.096 1.195 22.780 1.00 68.44 78 ALA A N 1
ATOM 586 C CA . ALA A 1 78 ? -21.428 1.343 23.347 1.00 68.44 78 ALA A CA 1
ATOM 587 C C . ALA A 1 78 ? -21.454 2.520 24.356 1.00 68.44 78 ALA A C 1
ATOM 589 O O . ALA A 1 78 ? -20.400 2.866 24.903 1.00 68.44 78 ALA A O 1
ATOM 590 N N . PRO A 1 79 ? -22.628 3.130 24.605 1.00 55.41 79 PRO A N 1
ATOM 591 C CA . PRO A 1 79 ? -22.775 4.331 25.436 1.00 55.41 79 PRO A CA 1
ATOM 592 C C . PRO A 1 79 ? -22.273 4.234 26.893 1.00 55.41 79 PRO A C 1
ATOM 594 O O . PRO A 1 79 ? -22.184 5.273 27.536 1.00 55.41 79 PRO A O 1
ATOM 597 N N . ASP A 1 80 ? -21.883 3.055 27.401 1.00 52.91 80 ASP A N 1
ATOM 598 C CA . ASP A 1 80 ? -21.624 2.832 28.837 1.00 52.91 80 ASP A CA 1
ATOM 599 C C . ASP A 1 80 ? -20.315 2.069 29.167 1.00 52.91 80 ASP A C 1
ATOM 601 O O . ASP A 1 80 ? -20.256 1.291 30.110 1.00 52.91 80 ASP A O 1
ATOM 605 N N . GLU A 1 81 ? -19.231 2.257 28.400 1.00 51.00 81 GLU A N 1
ATOM 606 C CA . GLU A 1 81 ? -17.941 1.593 28.689 1.00 51.00 81 GLU A CA 1
ATOM 607 C C . GLU A 1 81 ? -16.747 2.557 28.473 1.00 51.00 81 GLU A C 1
ATOM 609 O O . GLU A 1 81 ? -16.643 3.157 27.394 1.00 51.00 81 GLU A O 1
ATOM 614 N N . PRO A 1 82 ? -15.870 2.789 29.477 1.00 51.56 82 PRO A N 1
ATOM 615 C CA . PRO A 1 82 ? -14.619 3.527 29.297 1.00 51.56 82 PRO A CA 1
ATOM 616 C C . PRO A 1 82 ? -13.555 2.642 28.626 1.00 51.56 82 PRO A C 1
ATOM 618 O O . PRO A 1 82 ? -13.472 1.443 28.894 1.00 51.56 82 PRO A O 1
ATOM 621 N N . LEU A 1 83 ? -12.743 3.230 27.740 1.00 53.12 83 LEU A N 1
ATOM 622 C CA . LEU A 1 83 ? -11.665 2.514 27.059 1.00 53.12 83 LEU A CA 1
ATOM 623 C C . LEU A 1 83 ? -10.547 2.154 28.050 1.00 53.12 83 LEU A C 1
ATOM 625 O O . LEU A 1 83 ? -10.069 3.050 28.741 1.00 53.12 83 LEU A O 1
ATOM 629 N N . PRO A 1 84 ? -10.067 0.900 28.075 1.00 50.88 84 PRO A N 1
ATOM 630 C CA . PRO A 1 84 ? -8.746 0.600 28.601 1.00 50.88 84 PRO A CA 1
ATOM 631 C C . PRO A 1 84 ? -7.685 1.189 27.658 1.00 50.88 84 PRO A C 1
ATOM 633 O O . PRO A 1 84 ? -7.672 0.900 26.458 1.00 50.88 84 PRO A O 1
ATOM 636 N N . ASP A 1 85 ? -6.789 2.005 28.213 1.00 56.16 85 ASP A N 1
ATOM 637 C CA . ASP A 1 85 ? -5.659 2.677 27.549 1.00 56.16 85 ASP A CA 1
ATOM 638 C C . ASP A 1 85 ? -4.702 1.748 26.769 1.00 56.16 85 ASP A C 1
ATOM 640 O O . ASP A 1 85 ? -3.864 2.215 25.999 1.00 56.16 85 ASP A O 1
ATOM 644 N N . ASP A 1 86 ? -4.849 0.430 26.900 1.00 52.94 86 ASP A N 1
ATOM 645 C CA . ASP A 1 86 ? -4.010 -0.586 26.255 1.00 52.94 86 ASP A CA 1
ATOM 646 C C . ASP A 1 86 ? -4.159 -0.620 24.716 1.00 52.94 86 ASP A C 1
ATOM 648 O O . ASP A 1 86 ? -3.230 -0.979 23.997 1.00 52.94 86 ASP A O 1
ATOM 652 N N . LEU A 1 87 ? -5.292 -0.151 24.171 1.00 51.00 87 LEU A N 1
ATOM 653 C CA . LEU A 1 87 ? -5.504 -0.047 22.714 1.00 51.00 87 LEU A CA 1
ATOM 654 C C . LEU A 1 87 ? -4.917 1.233 22.092 1.00 51.00 87 LEU A C 1
ATOM 656 O O . LEU A 1 87 ? -4.926 1.382 20.871 1.00 51.00 87 LEU A O 1
ATOM 660 N N . LEU A 1 88 ? -4.401 2.156 22.911 1.00 51.06 88 LEU A N 1
ATOM 661 C CA . LEU A 1 88 ? -3.805 3.422 22.465 1.00 51.06 88 LEU A CA 1
ATOM 662 C C . LEU A 1 88 ? -2.288 3.335 22.247 1.00 51.06 88 LEU A C 1
ATOM 664 O O . LEU A 1 88 ? -1.702 4.276 21.726 1.00 51.06 88 LEU A O 1
ATOM 668 N N . THR A 1 89 ? -1.663 2.213 22.615 1.00 44.97 89 THR A N 1
ATOM 669 C CA . THR A 1 89 ? -0.215 1.965 22.466 1.00 44.97 89 THR A CA 1
ATOM 670 C C . THR A 1 89 ? 0.145 1.210 21.177 1.00 44.97 89 THR A C 1
ATOM 672 O O . THR A 1 89 ? 1.315 1.102 20.825 1.00 44.97 89 THR A O 1
ATOM 675 N N . ALA A 1 90 ? -0.839 0.740 20.403 1.00 47.06 90 ALA A N 1
ATOM 676 C CA . ALA A 1 90 ? -0.590 0.031 19.142 1.00 47.06 90 ALA A CA 1
ATOM 677 C C . ALA A 1 90 ? -0.510 0.945 17.898 1.00 47.06 90 ALA A C 1
ATOM 679 O O . ALA A 1 90 ? -0.461 0.449 16.776 1.00 47.06 90 ALA A O 1
ATOM 680 N N . GLY A 1 91 ? -0.493 2.271 18.066 1.00 50.53 91 GLY A N 1
ATOM 681 C CA . GLY A 1 91 ? -0.415 3.206 16.942 1.00 50.53 91 GLY A CA 1
ATOM 682 C C . GLY A 1 91 ? -0.006 4.604 17.381 1.00 50.53 91 GLY A C 1
ATOM 683 O O . GLY A 1 91 ? -0.861 5.423 17.705 1.00 50.53 91 GLY A O 1
ATOM 684 N N . GLY A 1 92 ? 1.300 4.871 17.396 1.00 41.31 92 GLY A N 1
ATOM 685 C CA . GLY A 1 92 ? 1.817 6.199 17.709 1.00 41.31 92 GLY A CA 1
ATOM 686 C C . GLY A 1 92 ? 3.314 6.245 17.988 1.00 41.31 92 GLY A C 1
ATOM 687 O O . GLY A 1 92 ? 3.704 6.740 19.037 1.00 41.31 92 GLY A O 1
ATOM 688 N N . ASP A 1 93 ? 4.149 5.768 17.061 1.00 45.00 93 ASP A N 1
ATOM 689 C CA . ASP A 1 93 ? 5.482 6.360 16.901 1.00 45.00 93 ASP A CA 1
ATOM 690 C C . ASP A 1 93 ? 5.381 7.378 15.760 1.00 45.00 93 ASP A C 1
ATOM 692 O O . ASP A 1 93 ? 5.504 7.061 14.577 1.00 45.00 93 ASP A O 1
ATOM 696 N N . ALA A 1 94 ? 5.007 8.598 16.140 1.00 43.22 94 ALA A N 1
ATOM 697 C CA . ALA A 1 94 ? 5.272 9.794 15.366 1.00 43.22 94 ALA A CA 1
ATOM 698 C C . ALA A 1 94 ? 6.205 10.658 16.230 1.00 43.22 94 ALA A C 1
ATOM 700 O O . ALA A 1 94 ? 5.911 10.880 17.411 1.00 43.22 94 ALA A O 1
ATOM 701 N N . PRO A 1 95 ? 7.343 11.108 15.678 1.00 50.88 95 PRO A N 1
ATOM 702 C CA . PRO A 1 95 ? 8.464 11.619 16.452 1.00 50.88 95 PRO A CA 1
ATOM 703 C C . PRO A 1 95 ? 8.096 12.899 17.216 1.00 50.88 95 PRO A C 1
ATOM 705 O O . PRO A 1 95 ? 7.457 13.794 16.653 1.00 50.88 95 PRO A O 1
ATOM 708 N N . PRO A 1 96 ? 8.527 13.045 18.482 1.00 48.44 96 PRO A N 1
ATOM 709 C CA . PRO A 1 96 ? 8.323 14.275 19.224 1.00 48.44 96 PRO A CA 1
ATOM 710 C C . PRO A 1 96 ? 9.152 15.399 18.594 1.00 48.44 96 PRO A C 1
ATOM 712 O O . PRO A 1 96 ? 10.383 15.377 18.595 1.00 48.44 96 PRO A O 1
ATOM 715 N N . VAL A 1 97 ? 8.460 16.415 18.081 1.00 42.62 97 VAL A N 1
ATOM 716 C CA . VAL A 1 97 ? 9.043 17.732 17.823 1.00 42.62 97 VAL A CA 1
ATOM 717 C C . VAL A 1 97 ? 9.588 18.297 19.148 1.00 42.62 97 VAL A C 1
ATOM 719 O O . VAL A 1 97 ? 8.835 18.410 20.120 1.00 42.62 97 VAL A O 1
ATOM 722 N N . PRO A 1 98 ? 10.888 18.629 19.248 1.00 49.38 98 PRO A N 1
ATOM 723 C CA . PRO A 1 98 ? 11.471 19.088 20.501 1.00 49.38 98 PRO A CA 1
ATOM 72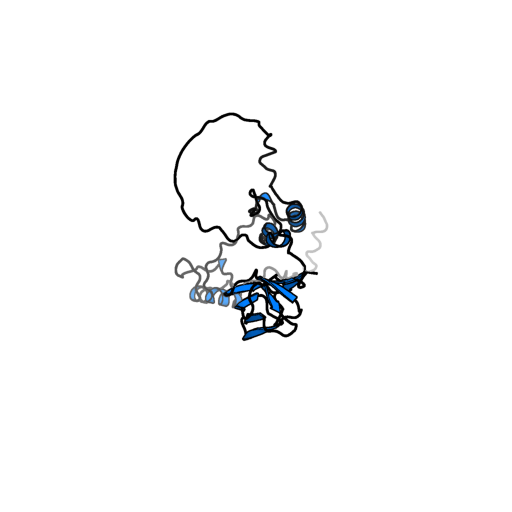4 C C . PRO A 1 98 ? 11.062 20.539 20.774 1.00 49.38 98 PRO A C 1
ATOM 726 O O . PRO A 1 98 ? 11.603 21.482 20.198 1.00 49.38 98 PRO A O 1
ATOM 729 N N . SER A 1 99 ? 10.118 20.721 21.698 1.00 44.62 99 SER A N 1
ATOM 730 C CA . SER A 1 99 ? 9.891 22.003 22.362 1.00 44.62 99 SER A CA 1
ATOM 731 C C . SER A 1 99 ? 11.001 22.217 23.390 1.00 44.62 99 SER A C 1
ATOM 733 O O . SER A 1 99 ? 11.038 21.586 24.445 1.00 44.62 99 SER A O 1
ATOM 735 N N . VAL A 1 100 ? 11.929 23.104 23.049 1.00 43.41 100 VAL A N 1
ATOM 736 C CA . VAL A 1 100 ? 13.023 23.563 23.904 1.00 43.41 100 VAL A CA 1
ATOM 737 C C . VAL A 1 100 ? 12.492 24.221 25.183 1.00 43.41 100 VAL A C 1
ATOM 739 O O . VAL A 1 100 ? 11.837 25.259 25.147 1.00 43.41 100 VAL A O 1
ATOM 742 N N . SER A 1 101 ? 12.826 23.638 26.332 1.00 40.16 101 SER A N 1
ATOM 743 C CA . SER A 1 101 ? 12.860 24.328 27.621 1.00 40.16 101 SER A CA 1
ATOM 744 C C . SER A 1 101 ? 14.174 23.953 28.295 1.00 40.16 101 SER A C 1
ATOM 746 O O . SER A 1 101 ? 14.371 22.822 28.732 1.00 40.16 101 SER A O 1
ATOM 748 N N . VAL A 1 102 ? 15.119 24.892 28.264 1.00 41.47 102 VAL A N 1
ATOM 749 C CA . VAL A 1 102 ? 16.452 24.763 28.849 1.00 41.47 102 VAL A CA 1
ATOM 750 C C . VAL A 1 102 ? 16.478 25.637 30.092 1.00 41.47 102 VAL A C 1
ATOM 752 O O . VAL A 1 102 ? 16.456 26.860 29.983 1.00 41.47 102 VAL A O 1
ATOM 755 N N . ALA A 1 103 ? 16.549 25.011 31.265 1.00 40.19 103 ALA A N 1
ATOM 756 C CA . ALA A 1 103 ? 17.052 25.648 32.473 1.00 40.19 103 ALA A CA 1
ATOM 757 C C . ALA A 1 103 ? 17.631 24.604 33.442 1.00 40.19 103 ALA A C 1
ATOM 759 O O . ALA A 1 103 ? 16.906 23.818 34.042 1.00 40.19 103 ALA A O 1
ATOM 760 N N . ALA A 1 104 ? 18.951 24.712 33.601 1.00 40.47 104 ALA A N 1
ATOM 761 C CA . ALA A 1 104 ? 19.721 24.492 34.823 1.00 40.47 104 ALA A CA 1
ATOM 762 C C . ALA A 1 104 ? 20.121 23.057 35.255 1.00 40.47 104 ALA A C 1
ATOM 764 O O . ALA A 1 104 ? 19.478 22.408 36.068 1.00 40.47 104 ALA A O 1
ATOM 765 N N . GLU A 1 105 ? 21.297 22.660 34.755 1.00 42.44 105 GLU A N 1
ATOM 766 C CA . GLU A 1 105 ? 22.551 22.555 35.532 1.00 42.44 105 GLU A CA 1
ATOM 767 C C . GLU A 1 105 ? 22.758 21.429 36.581 1.00 42.44 105 GLU A C 1
ATOM 769 O O . GLU A 1 105 ? 22.261 21.463 37.700 1.00 42.44 105 GLU A O 1
ATOM 774 N N . ALA A 1 106 ? 23.705 20.548 36.215 1.00 40.94 106 ALA A N 1
ATOM 775 C CA . ALA A 1 106 ? 24.769 19.942 37.032 1.00 40.94 106 ALA A CA 1
ATOM 776 C C . ALA A 1 106 ? 24.433 18.824 38.048 1.00 40.94 106 ALA A C 1
ATOM 778 O O . ALA A 1 106 ? 23.929 19.069 39.139 1.00 40.94 106 ALA A O 1
ATOM 779 N N . ARG A 1 107 ? 24.962 17.611 37.805 1.00 42.78 107 ARG A N 1
ATOM 780 C CA . ARG A 1 107 ? 26.281 17.145 38.309 1.00 42.78 107 ARG A CA 1
ATOM 781 C C . ARG A 1 107 ? 26.514 15.655 38.001 1.00 42.78 107 ARG A C 1
ATOM 783 O O . ARG A 1 107 ? 25.656 14.815 38.242 1.00 42.78 107 ARG A O 1
ATOM 790 N N . LEU A 1 108 ? 27.728 15.361 37.532 1.00 55.62 108 LEU A N 1
ATOM 791 C CA . LEU A 1 108 ? 28.416 14.063 37.625 1.00 55.62 108 LEU A CA 1
ATOM 792 C C . LEU A 1 108 ? 28.575 13.650 39.107 1.00 55.62 108 LEU A C 1
ATOM 794 O O . LEU A 1 108 ? 28.696 14.534 39.963 1.00 55.62 108 LEU A O 1
ATOM 798 N N . PRO A 1 109 ? 28.602 12.340 39.423 1.00 52.03 109 PRO A N 1
ATOM 799 C CA . PRO A 1 109 ? 29.885 11.629 39.405 1.00 52.03 109 PRO A CA 1
ATOM 800 C C . PRO A 1 109 ? 29.845 10.196 38.840 1.00 52.03 109 PRO A C 1
ATOM 802 O O . PRO A 1 109 ? 28.833 9.499 38.854 1.00 52.03 109 PRO A O 1
ATOM 805 N N . GLU A 1 110 ? 31.019 9.778 38.371 1.00 48.22 110 GLU A N 1
ATOM 806 C CA . GLU A 1 110 ? 31.447 8.409 38.073 1.00 48.22 110 GLU A CA 1
ATOM 807 C C . GLU A 1 110 ? 31.277 7.451 39.271 1.00 48.22 110 GLU A C 1
ATOM 809 O O . GLU A 1 110 ? 31.527 7.849 40.407 1.00 48.22 110 GLU A O 1
ATOM 814 N N . SER A 1 111 ? 30.968 6.164 39.032 1.00 44.38 111 SER A N 1
ATOM 815 C CA . SER A 1 111 ? 31.983 5.087 39.039 1.00 44.38 111 SER A CA 1
ATOM 816 C C . SER A 1 111 ? 31.399 3.663 38.886 1.00 44.38 111 SER A C 1
ATOM 818 O O . SER A 1 111 ? 30.476 3.275 39.592 1.00 44.38 111 SER A O 1
ATOM 820 N N . THR A 1 112 ? 32.081 2.873 38.046 1.00 39.25 112 THR A N 1
ATOM 821 C CA . THR A 1 112 ? 32.469 1.458 38.263 1.00 39.25 112 THR A CA 1
ATOM 822 C C . THR A 1 112 ? 31.429 0.327 38.118 1.00 39.25 112 THR A C 1
ATOM 824 O O . THR A 1 112 ? 30.763 -0.103 39.052 1.00 39.25 112 THR A O 1
ATOM 827 N N . THR A 1 113 ? 31.396 -0.182 36.879 1.00 44.09 113 THR A N 1
ATOM 828 C CA . THR A 1 113 ? 31.540 -1.589 36.436 1.00 44.09 113 THR A CA 1
ATOM 829 C C . THR A 1 113 ? 30.947 -2.744 37.259 1.00 44.09 113 THR A C 1
ATOM 831 O O . THR A 1 113 ? 31.480 -3.168 38.279 1.00 44.09 113 THR A O 1
ATOM 834 N N . VAL A 1 114 ? 30.009 -3.452 36.620 1.00 38.50 114 VAL A N 1
ATOM 835 C CA . VAL A 1 114 ? 30.018 -4.922 36.589 1.00 38.50 114 VAL A CA 1
ATOM 836 C C . VAL A 1 114 ? 29.889 -5.402 35.146 1.00 38.50 114 VAL A C 1
ATOM 838 O O . VAL A 1 114 ? 28.895 -5.162 34.464 1.00 38.50 114 VAL A O 1
ATOM 841 N N . SER A 1 115 ? 30.951 -6.058 34.683 1.00 45.12 115 SER A N 1
ATOM 842 C CA . SER A 1 115 ? 31.011 -6.803 33.433 1.00 45.12 115 SER A CA 1
ATOM 843 C C . SER A 1 115 ? 29.918 -7.865 33.383 1.00 45.12 115 SER A C 1
ATOM 845 O O . SER A 1 115 ? 29.945 -8.823 34.152 1.00 45.12 115 SER A O 1
ATOM 847 N N . VAL A 1 116 ? 29.035 -7.768 32.394 1.00 39.34 116 VAL A N 1
ATOM 848 C CA . VAL A 1 116 ? 28.484 -8.958 31.748 1.00 39.34 116 VAL A CA 1
ATOM 849 C C . VAL A 1 116 ? 29.293 -9.189 30.487 1.00 39.34 116 VAL A C 1
ATOM 851 O O . VAL A 1 116 ? 29.216 -8.431 29.525 1.00 39.34 116 VAL A O 1
ATOM 854 N N . THR A 1 117 ? 30.132 -10.218 30.582 1.00 36.72 117 THR A N 1
ATOM 855 C CA . THR A 1 117 ? 30.768 -10.964 29.501 1.00 36.72 117 THR A CA 1
ATOM 856 C C . THR A 1 117 ? 30.118 -10.698 28.145 1.00 36.72 117 THR A C 1
ATOM 858 O O . THR A 1 117 ? 28.984 -11.097 27.876 1.00 36.72 117 THR A O 1
ATOM 861 N N . SER A 1 118 ? 30.881 -10.016 27.293 1.00 43.66 118 SER A N 1
ATOM 862 C CA . SER A 1 118 ? 30.683 -9.960 25.855 1.00 43.66 118 SER A CA 1
ATOM 863 C C . SER A 1 118 ? 30.618 -11.387 25.317 1.00 43.66 118 SER A C 1
ATOM 865 O O . SER A 1 118 ? 31.641 -12.032 25.094 1.00 43.66 118 SER A O 1
ATOM 867 N N . GLY A 1 119 ? 29.400 -11.888 25.130 1.00 42.03 119 GLY A N 1
ATOM 868 C CA . GLY A 1 119 ? 29.140 -13.034 24.275 1.00 42.03 119 GLY A CA 1
ATOM 869 C C . GLY A 1 119 ? 29.484 -12.636 22.846 1.00 42.03 119 GLY A C 1
ATOM 870 O O . GLY A 1 119 ? 28.794 -11.806 22.263 1.00 42.03 119 GLY A O 1
ATOM 871 N N . SER A 1 120 ? 30.604 -13.172 22.364 1.00 37.56 120 SER A N 1
ATOM 872 C CA . SER A 1 120 ? 31.097 -13.214 20.986 1.00 37.56 120 SER A CA 1
ATOM 873 C C . SER A 1 120 ? 30.671 -12.074 20.060 1.00 37.56 120 SER A C 1
ATOM 875 O O . SER A 1 120 ? 29.584 -12.071 19.480 1.00 37.56 120 SER A O 1
ATOM 877 N N . ALA A 1 121 ? 31.623 -11.174 19.807 1.00 41.97 121 ALA A N 1
ATOM 878 C CA . ALA A 1 121 ? 31.708 -10.456 18.543 1.00 41.97 121 ALA A CA 1
ATOM 879 C C . ALA A 1 121 ? 31.643 -11.481 17.393 1.00 41.97 121 ALA A C 1
ATOM 881 O O . ALA A 1 121 ? 32.610 -12.190 17.130 1.00 41.97 121 ALA A O 1
ATOM 882 N N . GLY A 1 122 ? 30.460 -11.623 16.794 1.00 54.12 122 GLY A N 1
ATOM 883 C CA . GLY A 1 122 ? 30.178 -12.587 15.731 1.00 54.12 122 GLY A CA 1
ATOM 884 C C . GLY A 1 122 ? 28.765 -13.173 15.761 1.00 54.12 122 GLY A C 1
ATOM 885 O O . GLY A 1 122 ? 28.277 -13.605 14.722 1.00 54.12 122 GLY A O 1
ATOM 886 N N . GLU A 1 123 ? 28.064 -13.160 16.902 1.00 64.69 123 GLU A N 1
ATOM 887 C CA . GLU A 1 123 ? 26.666 -13.609 16.927 1.00 64.69 123 GLU A CA 1
ATOM 888 C C . GLU A 1 123 ? 25.764 -12.473 16.435 1.00 64.69 123 GLU A C 1
ATOM 890 O O . GLU A 1 123 ? 25.472 -11.510 17.151 1.00 64.69 123 GLU A O 1
ATOM 895 N N . VAL A 1 124 ? 25.328 -12.585 15.182 1.00 76.56 124 VAL A N 1
ATOM 896 C CA . VAL A 1 124 ? 24.396 -11.634 14.593 1.00 76.56 124 VAL A CA 1
ATOM 897 C C . VAL A 1 124 ? 23.121 -11.579 15.439 1.00 76.56 124 VAL A C 1
ATOM 899 O O . VAL A 1 124 ? 22.422 -12.583 15.633 1.00 76.56 124 VAL A O 1
ATOM 902 N N . ARG A 1 125 ? 22.817 -10.380 15.950 1.00 80.88 125 ARG A N 1
ATOM 903 C CA . ARG A 1 125 ? 21.622 -10.099 16.748 1.00 80.88 125 ARG A CA 1
ATOM 904 C C . ARG A 1 125 ? 20.403 -10.133 15.830 1.00 80.88 125 ARG A C 1
ATOM 906 O O . ARG A 1 125 ? 19.987 -9.114 15.305 1.00 80.88 125 ARG A O 1
ATOM 913 N N . ALA A 1 126 ? 19.824 -11.309 15.636 1.00 86.88 126 ALA A N 1
ATOM 914 C CA . ALA A 1 126 ? 18.610 -11.504 14.847 1.00 86.88 126 ALA A CA 1
ATOM 915 C C . ALA A 1 126 ? 17.454 -11.982 15.733 1.00 86.88 126 ALA A C 1
ATOM 917 O O . ALA A 1 126 ? 17.663 -12.719 16.701 1.00 86.88 126 ALA A O 1
ATOM 918 N N . SER A 1 127 ? 16.227 -11.572 15.407 1.00 86.62 127 SER A N 1
ATOM 919 C CA . SER A 1 127 ? 15.025 -12.129 16.037 1.00 86.62 127 SER A CA 1
ATOM 920 C C . SER A 1 127 ? 14.854 -13.625 15.691 1.00 86.62 127 SER A C 1
ATOM 922 O O . SER A 1 127 ? 15.366 -14.081 14.665 1.00 86.62 127 SER A O 1
ATOM 924 N N . PRO A 1 128 ? 14.144 -14.429 16.508 1.00 88.50 128 PRO A N 1
ATOM 925 C CA . PRO A 1 128 ? 13.934 -15.855 16.223 1.00 88.50 128 PRO A CA 1
ATOM 926 C C . PRO A 1 128 ? 13.233 -16.113 14.883 1.00 88.50 128 PRO A C 1
ATOM 928 O O . PRO A 1 128 ? 13.553 -17.082 14.195 1.00 88.50 128 PRO A O 1
ATOM 931 N N . ILE A 1 129 ? 12.307 -15.224 14.509 1.00 88.56 129 ILE A N 1
ATOM 932 C CA . ILE A 1 129 ? 11.581 -15.272 13.236 1.00 88.56 129 ILE A CA 1
ATOM 933 C C . ILE A 1 129 ? 12.522 -14.909 12.082 1.00 88.56 129 ILE A C 1
ATOM 935 O O . ILE A 1 129 ? 12.628 -15.672 11.126 1.00 88.56 129 ILE A O 1
ATOM 939 N N . ALA A 1 130 ? 13.311 -13.839 12.227 1.00 90.38 130 ALA A N 1
ATOM 940 C CA . ALA A 1 130 ? 14.345 -13.469 11.263 1.00 90.38 130 ALA A CA 1
ATOM 941 C C . ALA A 1 130 ? 15.358 -14.607 11.023 1.00 90.38 130 ALA A C 1
ATOM 943 O O . ALA A 1 130 ? 15.632 -14.992 9.891 1.00 90.38 130 ALA A O 1
ATOM 944 N N . ARG A 1 131 ? 15.868 -15.238 12.086 1.00 90.12 131 ARG A N 1
ATOM 945 C CA . ARG A 1 131 ? 16.820 -16.358 11.974 1.00 90.12 131 ARG A CA 1
ATOM 946 C C . ARG A 1 131 ? 16.220 -17.574 11.254 1.00 90.12 131 ARG A C 1
ATOM 948 O O . ARG A 1 131 ? 16.950 -18.290 10.570 1.00 90.12 131 ARG A O 1
ATOM 955 N N . ARG A 1 132 ? 14.914 -17.822 11.412 1.00 90.69 132 ARG A N 1
ATOM 956 C CA . ARG A 1 132 ? 14.195 -18.872 10.675 1.00 90.69 132 ARG A CA 1
ATOM 957 C C . ARG A 1 132 ? 14.096 -18.513 9.189 1.00 90.69 132 ARG A C 1
ATOM 959 O O . ARG A 1 132 ? 14.533 -19.305 8.360 1.00 90.69 132 ARG A O 1
ATOM 966 N N . LEU A 1 133 ? 13.629 -17.305 8.879 1.00 89.31 133 LEU A N 1
ATOM 967 C CA . LEU A 1 133 ? 13.380 -16.867 7.507 1.00 89.31 133 LEU A CA 1
ATOM 968 C C . LEU A 1 133 ? 14.662 -16.729 6.674 1.00 89.31 133 LEU A C 1
ATOM 970 O O . LEU A 1 133 ? 14.693 -17.131 5.513 1.00 89.31 133 LEU A O 1
ATOM 974 N N . ALA A 1 134 ? 15.742 -16.230 7.279 1.00 88.69 134 ALA A N 1
ATOM 975 C CA . ALA A 1 134 ? 17.047 -16.137 6.629 1.00 88.69 134 ALA A CA 1
ATOM 976 C C . ALA A 1 134 ? 17.573 -17.518 6.204 1.00 88.69 134 ALA A C 1
ATOM 978 O O . ALA A 1 134 ? 18.089 -17.670 5.102 1.00 88.69 134 ALA A O 1
ATOM 979 N N . ARG A 1 135 ? 17.367 -18.554 7.029 1.00 88.44 135 ARG A N 1
ATOM 980 C CA . ARG A 1 135 ? 17.760 -19.932 6.700 1.00 88.44 135 ARG A CA 1
ATOM 981 C C . ARG A 1 135 ? 16.936 -20.516 5.553 1.00 88.44 135 ARG A C 1
ATOM 983 O O . ARG A 1 135 ? 17.486 -21.227 4.724 1.00 88.44 135 ARG A O 1
ATOM 990 N N . GLU A 1 136 ? 15.637 -20.228 5.511 1.00 87.31 136 GLU A N 1
ATOM 991 C CA . GLU A 1 136 ? 14.746 -20.695 4.438 1.00 87.31 136 GLU A CA 1
ATOM 992 C C . GLU A 1 136 ? 15.046 -20.020 3.093 1.00 87.31 136 GLU A C 1
ATOM 994 O O . GLU A 1 136 ? 14.900 -20.641 2.045 1.00 87.31 136 GLU A O 1
ATOM 999 N N . ARG A 1 137 ? 15.482 -18.756 3.123 1.00 85.75 137 ARG A N 1
ATOM 1000 C CA . ARG A 1 137 ? 15.802 -17.950 1.935 1.00 85.75 137 ARG A CA 1
ATOM 1001 C C . ARG A 1 137 ? 17.279 -18.005 1.526 1.00 85.75 137 ARG A C 1
ATOM 1003 O O . ARG A 1 137 ? 17.615 -17.451 0.487 1.00 85.75 137 ARG A O 1
ATOM 1010 N N . GLY A 1 138 ? 18.141 -18.641 2.322 1.00 84.50 138 GLY A N 1
ATOM 1011 C CA . GLY A 1 138 ? 19.587 -18.691 2.077 1.00 84.50 138 GLY A CA 1
ATOM 1012 C C . GLY A 1 138 ? 20.286 -17.336 2.234 1.00 84.50 138 GLY A C 1
ATOM 1013 O O . GLY A 1 138 ? 21.242 -17.060 1.525 1.00 84.50 138 GLY A O 1
ATOM 1014 N N . ILE A 1 139 ? 19.790 -16.473 3.122 1.00 86.88 139 ILE A N 1
ATOM 1015 C CA . ILE A 1 139 ? 20.321 -15.122 3.336 1.00 86.88 139 ILE A CA 1
ATOM 1016 C C . ILE A 1 139 ? 21.298 -15.130 4.515 1.00 86.88 139 ILE A C 1
ATOM 1018 O O . ILE A 1 139 ? 20.954 -15.558 5.622 1.00 86.88 139 ILE A O 1
ATOM 1022 N N . ASP A 1 140 ? 22.497 -14.592 4.300 1.00 88.62 140 ASP A N 1
ATOM 1023 C CA . ASP A 1 140 ? 23.486 -14.417 5.358 1.00 88.62 140 ASP A CA 1
ATOM 1024 C C . ASP A 1 140 ? 23.112 -13.257 6.279 1.00 88.62 140 ASP A C 1
ATOM 1026 O O . ASP A 1 140 ? 23.184 -12.083 5.918 1.00 88.62 140 ASP A O 1
ATOM 1030 N N . LEU A 1 141 ? 22.781 -13.585 7.530 1.00 84.94 141 LEU A N 1
ATOM 1031 C CA . LEU A 1 141 ? 22.420 -12.609 8.563 1.00 84.94 141 LEU A CA 1
ATOM 1032 C C . LEU A 1 141 ? 23.508 -11.539 8.774 1.00 84.94 141 LEU A C 1
ATOM 1034 O O . LEU A 1 141 ? 23.196 -10.427 9.174 1.00 84.94 141 LEU A O 1
ATOM 1038 N N . ALA A 1 142 ? 24.776 -11.847 8.493 1.00 84.69 142 ALA A N 1
ATOM 1039 C CA . ALA A 1 142 ? 25.879 -10.896 8.633 1.00 84.69 142 ALA A CA 1
ATOM 1040 C C . ALA A 1 142 ? 25.859 -9.764 7.587 1.00 84.69 142 ALA A C 1
ATOM 1042 O O . ALA A 1 142 ? 26.459 -8.719 7.829 1.00 84.69 142 ALA A O 1
ATOM 1043 N N . MET A 1 143 ? 25.185 -9.962 6.448 1.00 82.75 143 MET A N 1
ATOM 1044 C CA . MET A 1 143 ? 25.072 -8.966 5.373 1.00 82.75 143 MET A CA 1
ATOM 1045 C C . MET A 1 143 ? 23.758 -8.177 5.411 1.00 82.75 143 MET A C 1
ATOM 1047 O O . MET A 1 143 ? 23.574 -7.236 4.638 1.00 82.75 143 MET A O 1
ATOM 1051 N N . VAL A 1 144 ? 22.844 -8.538 6.312 1.00 84.75 144 VAL A N 1
ATOM 1052 C CA . VAL A 1 144 ? 21.553 -7.867 6.461 1.00 84.75 144 VAL A CA 1
ATOM 1053 C C . VAL A 1 144 ? 21.674 -6.763 7.508 1.00 84.75 144 VAL A C 1
ATOM 1055 O O . VAL A 1 144 ? 22.053 -7.007 8.654 1.00 84.75 144 VAL A O 1
ATOM 1058 N N . ASN A 1 145 ? 21.328 -5.536 7.120 1.00 87.56 145 ASN A N 1
ATOM 1059 C CA . ASN A 1 145 ? 21.255 -4.413 8.048 1.00 87.56 145 ASN A CA 1
ATOM 1060 C C . ASN A 1 145 ? 20.036 -4.576 8.968 1.00 87.56 145 ASN A C 1
ATOM 1062 O O . ASN A 1 145 ? 18.910 -4.611 8.485 1.00 87.56 145 ASN A O 1
ATOM 1066 N N . GLY A 1 146 ? 20.259 -4.671 10.281 1.00 86.62 146 GLY A N 1
ATOM 1067 C CA . GLY A 1 146 ? 19.181 -4.816 11.259 1.00 86.62 146 GLY A CA 1
ATOM 1068 C C . GLY A 1 146 ? 18.588 -3.475 11.683 1.00 86.62 146 GLY A C 1
ATOM 1069 O O . GLY A 1 146 ? 19.277 -2.680 12.323 1.00 86.62 146 GLY A O 1
ATOM 1070 N N . THR A 1 147 ? 17.307 -3.255 11.390 1.00 86.38 147 THR A N 1
ATOM 1071 C CA . THR A 1 147 ? 16.588 -2.000 11.689 1.00 86.38 147 THR A CA 1
ATOM 1072 C C . THR A 1 147 ? 15.801 -2.074 13.009 1.00 86.38 147 THR A C 1
ATOM 1074 O O . THR A 1 147 ? 15.229 -1.092 13.475 1.00 86.38 147 THR A O 1
ATOM 1077 N N . GLY A 1 148 ? 15.790 -3.230 13.675 1.00 83.81 148 GLY A N 1
ATOM 1078 C CA . GLY A 1 148 ? 15.125 -3.426 14.962 1.00 83.81 148 GLY A CA 1
ATOM 1079 C C . GLY A 1 148 ? 15.861 -2.808 16.164 1.00 83.81 148 GLY A C 1
ATOM 1080 O O . GLY A 1 148 ? 17.053 -2.485 16.098 1.00 83.81 148 GLY A O 1
ATOM 1081 N N . PRO A 1 149 ? 15.186 -2.706 17.325 1.00 82.88 149 PRO A N 1
ATOM 1082 C CA . PRO A 1 149 ? 15.731 -2.076 18.527 1.00 82.88 149 PRO A CA 1
ATOM 1083 C C . PRO A 1 149 ? 17.036 -2.748 18.983 1.00 82.88 149 PRO A C 1
ATOM 1085 O O . PRO A 1 149 ? 17.094 -3.961 19.204 1.00 82.88 149 PRO A O 1
ATOM 1088 N N . GLY A 1 150 ? 18.095 -1.944 19.118 1.00 81.56 150 GLY A N 1
ATOM 1089 C CA . GLY A 1 150 ? 19.446 -2.415 19.446 1.00 81.56 150 GLY A CA 1
ATOM 1090 C C . GLY A 1 150 ? 20.243 -2.976 18.259 1.00 81.56 150 GLY A C 1
ATOM 1091 O O . GLY A 1 150 ? 21.177 -3.751 18.484 1.00 81.56 150 GLY A O 1
ATOM 1092 N N . GLY A 1 151 ? 19.871 -2.617 17.021 1.00 83.31 151 GLY A N 1
ATOM 1093 C CA . GLY A 1 151 ? 20.504 -3.108 15.789 1.00 83.31 151 GLY A CA 1
ATOM 1094 C C . GLY A 1 151 ? 20.150 -4.565 15.497 1.00 83.31 151 GLY A C 1
ATOM 1095 O O . GLY A 1 151 ? 20.989 -5.332 15.025 1.00 83.31 151 GLY A O 1
ATOM 1096 N N . ARG A 1 152 ? 18.937 -4.983 15.884 1.00 89.94 152 ARG A N 1
ATOM 1097 C CA . ARG A 1 152 ? 18.468 -6.361 15.722 1.00 89.94 152 ARG A CA 1
ATOM 1098 C C . ARG A 1 152 ? 17.850 -6.548 14.342 1.00 89.94 152 ARG A C 1
ATOM 1100 O O . ARG A 1 152 ? 17.004 -5.761 13.950 1.00 89.94 152 ARG A O 1
ATOM 1107 N N . ILE A 1 153 ? 18.175 -7.643 13.668 1.00 91.00 153 ILE A N 1
ATOM 1108 C CA . ILE A 1 153 ? 17.548 -8.008 12.393 1.00 91.00 153 ILE A CA 1
ATOM 1109 C C . ILE A 1 153 ? 16.127 -8.518 12.645 1.00 91.00 153 ILE A C 1
ATOM 1111 O O . ILE A 1 153 ? 15.920 -9.492 13.391 1.00 91.00 153 ILE A O 1
ATOM 1115 N N . ILE A 1 154 ? 15.151 -7.849 12.040 1.00 91.31 154 ILE A N 1
ATOM 1116 C CA . ILE A 1 154 ? 13.735 -8.222 12.073 1.00 91.31 154 ILE A CA 1
ATOM 1117 C C . ILE A 1 154 ? 13.320 -8.907 10.767 1.00 91.31 154 ILE A C 1
ATOM 1119 O O . ILE A 1 154 ? 14.104 -9.018 9.830 1.00 91.31 154 ILE A O 1
ATOM 1123 N N . GLU A 1 155 ? 12.104 -9.452 10.742 1.00 88.75 155 GLU A N 1
ATOM 1124 C CA . GLU A 1 155 ? 11.559 -10.167 9.581 1.00 88.75 155 GLU A CA 1
ATOM 1125 C C . GLU A 1 155 ? 11.642 -9.316 8.304 1.00 88.75 155 GLU A C 1
ATOM 1127 O O . GLU A 1 155 ? 12.177 -9.767 7.293 1.00 88.75 155 GLU A O 1
ATOM 1132 N N . GLU A 1 156 ? 11.206 -8.060 8.385 1.00 88.19 156 GLU A N 1
ATOM 1133 C CA . GLU A 1 156 ? 11.145 -7.141 7.248 1.00 88.19 156 GLU A CA 1
ATOM 1134 C C . GLU A 1 156 ? 12.517 -6.831 6.630 1.00 88.19 156 GLU A C 1
ATOM 1136 O O . GLU A 1 156 ? 12.624 -6.712 5.408 1.00 88.19 156 GLU A O 1
ATOM 1141 N N . ASP A 1 157 ? 13.583 -6.802 7.440 1.00 87.69 157 ASP A N 1
ATOM 1142 C CA . ASP A 1 157 ? 14.955 -6.604 6.954 1.00 87.69 157 ASP A CA 1
ATOM 1143 C C . ASP A 1 157 ? 15.387 -7.753 6.022 1.00 87.69 157 ASP A C 1
ATOM 1145 O O . ASP A 1 157 ? 16.102 -7.538 5.047 1.00 87.69 157 ASP A O 1
ATOM 1149 N N . ILE A 1 158 ? 14.921 -8.979 6.285 1.00 88.56 158 ILE A N 1
ATOM 1150 C CA . ILE A 1 158 ? 15.233 -10.164 5.470 1.00 88.56 158 ILE A CA 1
ATOM 1151 C C . ILE A 1 158 ? 14.337 -10.244 4.236 1.00 88.56 158 ILE A C 1
ATOM 1153 O O . ILE A 1 158 ? 14.804 -10.682 3.189 1.00 88.56 158 ILE A O 1
ATOM 1157 N N . LEU A 1 159 ? 13.069 -9.823 4.325 1.00 84.88 159 LEU A N 1
ATOM 1158 C CA . LEU A 1 159 ? 12.207 -9.733 3.138 1.00 84.88 159 LEU A CA 1
ATOM 1159 C C . LEU A 1 159 ? 12.712 -8.670 2.162 1.00 84.88 159 LEU A C 1
ATOM 1161 O O . LEU A 1 159 ? 12.640 -8.870 0.951 1.00 84.88 159 LEU A O 1
ATOM 1165 N N . SER A 1 160 ? 13.206 -7.554 2.699 1.00 81.94 160 SER A N 1
ATOM 1166 C CA . SER A 1 160 ? 13.724 -6.431 1.917 1.00 81.94 160 SER A CA 1
ATOM 1167 C C . SER A 1 160 ? 15.114 -6.715 1.349 1.00 81.94 160 SER A C 1
ATOM 1169 O O . SER A 1 160 ? 15.490 -6.148 0.321 1.00 81.94 160 SER A O 1
ATOM 1171 N N . HIS A 1 161 ? 15.876 -7.611 1.983 1.00 81.12 161 HIS A N 1
ATOM 1172 C CA . HIS A 1 161 ? 17.157 -8.063 1.467 1.00 81.12 161 HIS A CA 1
ATOM 1173 C C . HIS A 1 161 ? 16.944 -9.031 0.302 1.00 81.12 161 HIS A C 1
ATOM 1175 O O . HIS A 1 161 ? 16.663 -10.216 0.478 1.00 81.12 161 HIS A O 1
ATOM 1181 N N . GLN A 1 162 ? 17.085 -8.514 -0.915 1.00 70.12 162 GLN A N 1
ATOM 1182 C CA . GLN A 1 162 ? 17.163 -9.357 -2.099 1.00 70.12 162 GLN A CA 1
ATOM 1183 C C . GLN A 1 162 ? 18.516 -10.072 -2.079 1.00 70.12 162 GLN A C 1
ATOM 1185 O O . GLN A 1 162 ? 19.541 -9.389 -2.156 1.00 70.12 162 GLN A O 1
ATOM 1190 N N . PRO A 1 163 ? 18.555 -11.414 -1.978 1.00 60.41 163 PRO A N 1
ATOM 1191 C CA . PRO A 1 163 ? 19.801 -12.122 -2.183 1.00 60.41 163 PRO A CA 1
ATOM 1192 C C . PRO A 1 163 ? 20.253 -11.825 -3.612 1.00 60.41 163 PRO A C 1
ATOM 1194 O O . PRO A 1 163 ? 19.528 -12.094 -4.575 1.00 60.41 163 PRO A O 1
ATOM 1197 N N . ALA A 1 164 ? 21.445 -11.246 -3.756 1.00 56.44 164 ALA A N 1
ATOM 1198 C CA . ALA A 1 164 ? 22.146 -11.358 -5.020 1.00 56.44 164 ALA A CA 1
ATOM 1199 C C . ALA A 1 164 ? 22.275 -12.865 -5.291 1.00 56.44 164 ALA A C 1
ATOM 1201 O O . ALA A 1 164 ? 22.684 -13.591 -4.382 1.00 56.44 164 ALA A O 1
ATOM 1202 N N . PRO A 1 165 ? 21.857 -13.366 -6.463 1.00 53.12 165 PRO A N 1
ATOM 1203 C CA . PRO A 1 165 ? 21.990 -14.781 -6.748 1.00 53.12 165 PRO A CA 1
ATOM 1204 C C . PRO A 1 165 ? 23.463 -15.145 -6.602 1.00 53.12 165 PRO A C 1
ATOM 1206 O O . PRO A 1 165 ? 24.315 -14.490 -7.205 1.00 53.12 165 PRO A O 1
ATOM 1209 N N . ASP A 1 166 ? 23.735 -16.165 -5.787 1.00 48.81 166 ASP A N 1
ATOM 1210 C CA . ASP A 1 166 ? 25.003 -16.881 -5.759 1.00 48.81 166 ASP A CA 1
ATOM 1211 C C . ASP A 1 166 ? 25.418 -17.137 -7.208 1.00 48.81 166 ASP A C 1
ATOM 1213 O O . ASP A 1 166 ? 24.871 -17.996 -7.908 1.00 48.81 166 ASP A O 1
ATOM 1217 N N . ALA A 1 167 ? 26.364 -16.332 -7.683 1.00 44.84 167 ALA A N 1
ATOM 1218 C CA . ALA A 1 167 ? 27.117 -16.665 -8.862 1.00 44.84 167 ALA A CA 1
ATOM 1219 C C . ALA A 1 167 ? 27.890 -17.934 -8.491 1.00 44.84 167 ALA A C 1
ATOM 1221 O O . ALA A 1 167 ? 28.678 -17.899 -7.540 1.00 44.84 167 ALA A O 1
ATOM 1222 N N . PRO A 1 168 ? 27.686 -19.067 -9.183 1.00 49.56 168 PRO A N 1
ATOM 1223 C CA . PRO A 1 168 ? 28.541 -20.210 -8.956 1.00 49.56 168 PRO A CA 1
ATOM 1224 C C . PRO A 1 168 ? 29.975 -19.774 -9.236 1.00 49.56 168 PRO A C 1
ATOM 1226 O O . PRO A 1 168 ? 30.277 -19.208 -10.288 1.00 49.56 168 PRO A O 1
ATOM 1229 N N . ALA A 1 169 ? 30.845 -20.031 -8.263 1.00 51.66 169 ALA A N 1
ATOM 1230 C CA . ALA A 1 169 ? 32.280 -19.896 -8.388 1.00 51.66 169 ALA A CA 1
ATOM 1231 C C . ALA A 1 169 ? 32.769 -20.680 -9.617 1.00 51.66 169 ALA A C 1
ATOM 1233 O O . ALA A 1 169 ? 32.997 -21.887 -9.571 1.00 51.66 169 ALA A O 1
ATOM 1234 N N . ALA A 1 170 ? 32.938 -19.967 -10.721 1.00 41.47 170 ALA A N 1
ATOM 1235 C CA . ALA A 1 170 ? 33.717 -20.370 -11.870 1.00 41.47 170 ALA A CA 1
ATOM 1236 C C . ALA A 1 170 ? 34.475 -19.125 -12.319 1.00 41.47 170 ALA A C 1
ATOM 1238 O O . ALA A 1 170 ? 33.907 -18.203 -12.898 1.00 41.47 170 ALA A O 1
ATOM 1239 N N . GLY A 1 171 ? 35.768 -19.087 -12.000 1.00 43.47 171 GLY A N 1
ATOM 1240 C CA . GLY A 1 171 ? 36.683 -18.112 -12.565 1.00 43.47 171 GLY A CA 1
ATOM 1241 C C . GLY A 1 171 ? 36.667 -18.216 -14.088 1.00 43.47 171 GLY A C 1
ATOM 1242 O O . GLY A 1 171 ? 37.235 -19.139 -14.665 1.00 43.47 171 GLY A O 1
ATOM 1243 N N . GLY A 1 172 ? 36.019 -17.250 -14.720 1.00 45.59 172 GLY A N 1
ATOM 1244 C CA . GLY A 1 172 ? 36.183 -16.883 -16.114 1.00 45.59 172 GLY A CA 1
ATOM 1245 C C . GLY A 1 172 ? 36.161 -15.356 -16.171 1.00 45.59 172 GLY A C 1
ATOM 1246 O O . GLY A 1 172 ? 35.424 -14.753 -15.392 1.00 45.59 172 GLY A O 1
ATOM 1247 N N . PRO A 1 173 ? 36.989 -14.709 -17.005 1.00 44.12 173 PRO A N 1
ATOM 1248 C CA . PRO A 1 173 ? 36.993 -13.255 -17.104 1.00 44.12 173 PRO A CA 1
ATOM 1249 C C . PRO A 1 173 ? 35.583 -12.784 -17.474 1.00 44.12 173 PRO A C 1
ATOM 1251 O O . PRO A 1 173 ? 35.067 -13.152 -18.530 1.00 44.12 173 PRO A O 1
ATOM 1254 N N . GLU A 1 174 ? 34.954 -12.003 -16.592 1.00 50.31 174 GLU A N 1
ATOM 1255 C CA . GLU A 1 174 ? 33.720 -11.291 -16.912 1.00 50.31 174 GLU A CA 1
ATOM 1256 C C . GLU A 1 174 ? 33.954 -10.508 -18.212 1.00 50.31 174 GLU A C 1
ATOM 1258 O O . GLU A 1 174 ? 34.954 -9.783 -18.313 1.00 50.31 174 GLU A O 1
ATOM 1263 N N . PRO A 1 175 ? 33.095 -10.654 -19.237 1.00 47.75 175 PRO A N 1
ATOM 1264 C CA . PRO A 1 175 ? 33.210 -9.833 -20.424 1.00 47.75 175 PRO A CA 1
ATOM 1265 C C . PRO A 1 175 ? 32.961 -8.398 -19.978 1.00 47.75 175 PRO A C 1
ATOM 1267 O O . PRO A 1 175 ? 31.840 -8.043 -19.615 1.00 47.75 175 PRO A O 1
ATOM 1270 N N . ALA A 1 176 ? 34.041 -7.612 -19.956 1.00 54.69 176 ALA A N 1
ATOM 1271 C CA . ALA A 1 176 ? 34.050 -6.199 -19.620 1.00 54.69 176 ALA A CA 1
ATOM 1272 C C . ALA A 1 176 ? 32.782 -5.547 -20.169 1.00 54.69 176 ALA A C 1
ATOM 1274 O O . ALA A 1 176 ? 32.570 -5.586 -21.381 1.00 54.69 176 ALA A O 1
ATOM 1275 N N . GLU A 1 177 ? 31.928 -5.023 -19.281 1.00 62.59 177 GLU A N 1
ATOM 1276 C CA . GLU A 1 177 ? 30.636 -4.440 -19.637 1.00 62.59 177 GLU A CA 1
ATOM 1277 C C . GLU A 1 177 ? 30.794 -3.522 -20.846 1.00 62.59 177 GLU A C 1
ATOM 1279 O O . GLU A 1 177 ? 31.297 -2.395 -20.761 1.00 62.59 177 GLU A O 1
ATOM 1284 N N . VAL A 1 178 ? 30.392 -4.035 -22.008 1.00 70.00 178 VAL A N 1
ATOM 1285 C CA . VAL A 1 178 ? 30.640 -3.343 -23.257 1.00 70.00 178 VAL A CA 1
ATOM 1286 C C . VAL A 1 178 ? 29.717 -2.135 -23.294 1.00 70.00 178 VAL A C 1
ATOM 1288 O O . VAL A 1 178 ? 28.485 -2.237 -23.423 1.00 70.00 178 VAL A O 1
ATOM 1291 N N . LYS A 1 179 ? 30.322 -0.956 -23.146 1.00 77.06 179 LYS A N 1
ATOM 1292 C CA . LYS A 1 179 ? 29.648 0.334 -23.266 1.00 77.06 179 LYS A CA 1
ATOM 1293 C C . LYS A 1 179 ? 29.161 0.447 -24.707 1.00 77.06 179 LYS A C 1
ATOM 1295 O O . LYS A 1 179 ? 29.922 0.780 -25.601 1.00 77.06 179 LYS A O 1
ATOM 1300 N N . ALA A 1 180 ? 27.884 0.175 -24.947 1.00 83.44 180 ALA A N 1
ATOM 1301 C CA . ALA A 1 180 ? 27.267 0.239 -26.272 1.00 83.44 180 ALA A CA 1
ATOM 1302 C C . ALA A 1 180 ? 25.985 1.070 -26.213 1.00 83.44 180 ALA A C 1
ATOM 1304 O O . ALA A 1 180 ? 25.249 1.010 -25.224 1.00 83.44 180 ALA A O 1
ATOM 1305 N N . SER A 1 181 ? 25.725 1.866 -27.253 1.00 85.56 181 SER A N 1
ATOM 1306 C CA . SER A 1 181 ? 24.505 2.673 -27.343 1.00 85.56 181 SER A CA 1
ATOM 1307 C C . SER A 1 181 ? 23.253 1.784 -27.484 1.00 85.56 181 SER A C 1
ATOM 1309 O O . SER A 1 181 ? 23.358 0.647 -27.951 1.00 85.56 181 SER A O 1
ATOM 1311 N N . PRO A 1 182 ? 22.048 2.261 -27.110 1.00 88.38 182 PRO A N 1
ATOM 1312 C CA . PRO A 1 182 ? 20.816 1.471 -27.234 1.00 88.38 182 PRO A CA 1
ATOM 1313 C C . PRO A 1 182 ? 20.524 1.012 -28.671 1.00 88.38 182 PRO A C 1
ATOM 1315 O O . PRO A 1 182 ? 20.016 -0.090 -28.879 1.00 88.38 182 PRO A O 1
ATOM 1318 N N . ILE A 1 183 ? 20.877 1.846 -29.655 1.00 88.12 183 ILE A N 1
ATOM 1319 C CA . ILE A 1 183 ? 20.752 1.538 -31.084 1.00 88.12 183 ILE A CA 1
ATOM 1320 C C . ILE A 1 183 ? 21.794 0.497 -31.499 1.00 88.12 183 ILE A C 1
ATOM 1322 O O . ILE A 1 183 ? 21.445 -0.505 -32.118 1.00 88.12 183 ILE A O 1
ATOM 1326 N N . ALA A 1 184 ? 23.043 0.661 -31.058 1.00 87.38 184 ALA A N 1
ATOM 1327 C CA . ALA A 1 184 ? 24.108 -0.297 -31.323 1.00 87.38 184 ALA A CA 1
ATOM 1328 C C . ALA A 1 184 ? 23.778 -1.691 -30.752 1.00 87.38 184 ALA A C 1
ATOM 1330 O O . ALA A 1 184 ? 23.838 -2.693 -31.457 1.00 87.38 184 ALA A O 1
ATOM 1331 N N . ARG A 1 185 ? 23.298 -1.769 -29.505 1.00 88.19 185 ARG A N 1
ATOM 1332 C CA . ARG A 1 185 ? 22.860 -3.037 -28.891 1.00 88.19 185 ARG A CA 1
ATOM 1333 C C . ARG A 1 185 ? 21.720 -3.713 -29.654 1.00 88.19 185 ARG A C 1
ATOM 1335 O O . ARG A 1 185 ? 21.648 -4.938 -29.676 1.00 88.19 185 ARG A O 1
ATOM 1342 N N . ARG A 1 186 ? 20.815 -2.935 -30.255 1.00 88.56 186 ARG A N 1
ATOM 1343 C CA . ARG A 1 186 ? 19.720 -3.472 -31.073 1.00 88.56 186 ARG A CA 1
ATOM 1344 C C . ARG A 1 186 ? 20.251 -4.067 -32.378 1.00 88.56 186 ARG A C 1
ATOM 1346 O O . ARG A 1 186 ? 19.903 -5.200 -32.690 1.00 88.56 186 ARG A O 1
ATOM 1353 N N . LEU A 1 187 ? 21.121 -3.339 -33.077 1.00 87.62 187 LEU A N 1
ATOM 1354 C CA . LEU A 1 187 ? 21.659 -3.747 -34.375 1.00 87.62 187 LEU A CA 1
ATOM 1355 C C . LEU A 1 187 ? 22.627 -4.937 -34.277 1.00 87.62 187 LEU A C 1
ATOM 1357 O O . LEU A 1 187 ? 22.597 -5.827 -35.123 1.00 87.62 187 LEU A O 1
ATOM 1361 N N . ALA A 1 188 ? 23.433 -4.993 -33.214 1.00 87.44 188 ALA A N 1
ATOM 1362 C CA . ALA A 1 188 ? 24.314 -6.127 -32.943 1.00 87.44 188 ALA A CA 1
ATOM 1363 C C . ALA A 1 188 ? 23.534 -7.441 -32.785 1.00 87.44 188 ALA A C 1
ATOM 1365 O O . ALA A 1 188 ? 23.914 -8.450 -33.369 1.00 87.44 188 ALA A O 1
ATOM 1366 N N . ARG A 1 189 ? 22.401 -7.425 -32.066 1.00 87.12 189 ARG A N 1
ATOM 1367 C CA . ARG A 1 189 ? 21.544 -8.613 -31.914 1.00 87.12 189 ARG A CA 1
ATOM 1368 C C . ARG A 1 189 ? 20.910 -9.054 -33.228 1.00 87.12 189 ARG A C 1
ATOM 1370 O O . ARG A 1 189 ? 20.834 -10.245 -33.490 1.00 87.12 189 ARG A O 1
ATOM 1377 N N . GLU A 1 190 ? 20.467 -8.105 -34.045 1.00 85.81 190 GLU A N 1
ATOM 1378 C CA . GLU A 1 190 ? 19.831 -8.405 -35.332 1.00 85.81 190 GLU A CA 1
ATOM 1379 C C . GLU A 1 190 ? 20.811 -9.029 -36.334 1.00 85.81 190 GLU A C 1
ATOM 1381 O O . GLU A 1 190 ? 20.442 -9.911 -37.104 1.00 85.81 190 GLU A O 1
ATOM 1386 N N . ARG A 1 191 ? 22.082 -8.615 -36.285 1.00 86.19 191 ARG A N 1
ATOM 1387 C CA . ARG A 1 191 ? 23.146 -9.137 -37.151 1.00 86.19 191 ARG A CA 1
ATOM 1388 C C . ARG A 1 191 ? 23.993 -10.242 -36.522 1.00 86.19 191 ARG A C 1
ATOM 1390 O O . ARG A 1 191 ? 24.951 -10.673 -37.153 1.00 86.19 191 ARG A O 1
ATOM 1397 N N . SER A 1 192 ? 23.640 -10.707 -35.320 1.00 83.44 192 SER A N 1
ATOM 1398 C CA . SER A 1 192 ? 24.418 -11.694 -34.551 1.00 83.44 192 SER A CA 1
ATOM 1399 C C . SER A 1 192 ? 25.904 -11.316 -34.429 1.00 83.44 192 SER A C 1
ATOM 1401 O O . SER A 1 192 ? 26.786 -12.141 -34.638 1.00 83.44 192 SER A O 1
ATOM 1403 N N . ILE A 1 193 ? 26.179 -10.039 -34.144 1.00 84.81 193 ILE A N 1
ATOM 1404 C CA . ILE A 1 193 ? 27.530 -9.495 -33.965 1.00 84.81 193 ILE A CA 1
ATOM 1405 C C . ILE A 1 193 ? 27.839 -9.396 -32.470 1.00 84.81 193 ILE A C 1
ATOM 1407 O O . ILE A 1 193 ? 27.093 -8.768 -31.714 1.00 84.81 193 ILE A O 1
ATOM 1411 N N . ASP A 1 194 ? 28.981 -9.944 -32.059 1.00 86.25 194 ASP A N 1
ATOM 1412 C CA . ASP A 1 194 ? 29.461 -9.844 -30.684 1.00 86.25 194 ASP A CA 1
ATOM 1413 C C . ASP A 1 194 ? 30.012 -8.449 -30.378 1.00 86.25 194 ASP A C 1
ATOM 1415 O O . ASP A 1 194 ? 31.055 -8.034 -30.882 1.00 86.25 194 ASP A O 1
ATOM 1419 N N . LEU A 1 195 ? 29.335 -7.729 -29.479 1.00 83.38 195 LEU A N 1
ATOM 1420 C CA . LEU A 1 195 ? 29.722 -6.377 -29.058 1.00 83.38 195 LEU A CA 1
ATOM 1421 C C . LEU A 1 195 ? 31.136 -6.324 -28.452 1.00 83.38 195 LEU A C 1
ATOM 1423 O O . LEU A 1 195 ? 31.794 -5.299 -28.552 1.00 83.38 195 LEU A O 1
ATOM 1427 N N . ALA A 1 196 ? 31.626 -7.415 -27.859 1.00 82.88 196 ALA A N 1
ATOM 1428 C CA . ALA A 1 196 ? 32.973 -7.480 -27.287 1.00 82.88 196 ALA A CA 1
ATOM 1429 C C . ALA A 1 196 ? 34.095 -7.423 -28.343 1.00 82.88 196 ALA A C 1
ATOM 1431 O O . ALA A 1 196 ? 35.226 -7.079 -28.013 1.00 82.88 196 ALA A O 1
ATOM 1432 N N . MET A 1 197 ? 33.779 -7.740 -29.602 1.00 82.12 197 MET A N 1
ATOM 1433 C CA . MET A 1 197 ? 34.731 -7.788 -30.720 1.00 82.12 197 MET A CA 1
ATOM 1434 C C . MET A 1 197 ? 34.712 -6.507 -31.568 1.00 82.12 197 MET A C 1
ATOM 1436 O O . MET A 1 197 ? 35.515 -6.359 -32.489 1.00 82.12 197 MET A O 1
ATOM 1440 N N . VAL A 1 198 ? 33.795 -5.580 -31.275 1.00 83.00 198 VAL A N 1
ATOM 1441 C CA . VAL A 1 198 ? 33.607 -4.342 -32.034 1.00 83.00 198 VAL A CA 1
ATOM 1442 C C . VAL A 1 198 ? 34.308 -3.191 -31.315 1.00 83.00 198 VAL A C 1
ATOM 1444 O O . VAL A 1 198 ? 34.011 -2.881 -30.162 1.00 83.00 198 VAL A O 1
ATOM 1447 N N . ASN A 1 199 ? 35.231 -2.522 -32.008 1.00 85.31 199 ASN A N 1
ATOM 1448 C CA . ASN A 1 199 ? 35.902 -1.335 -31.484 1.00 85.31 199 ASN A CA 1
ATOM 1449 C C . ASN A 1 199 ? 34.918 -0.155 -31.395 1.00 85.31 199 ASN A C 1
ATOM 1451 O O . ASN A 1 199 ? 34.382 0.276 -32.412 1.00 85.31 199 ASN A O 1
ATOM 1455 N N . GLY A 1 200 ? 34.698 0.378 -30.190 1.00 84.94 200 GLY A N 1
ATOM 1456 C CA . GLY A 1 200 ? 33.779 1.494 -29.968 1.00 84.94 200 GLY A CA 1
ATOM 1457 C C . GLY A 1 200 ? 34.422 2.856 -30.218 1.00 84.94 200 GLY A C 1
ATOM 1458 O O . GLY A 1 200 ? 35.259 3.297 -29.431 1.00 84.94 200 GLY A O 1
ATOM 1459 N N . THR A 1 201 ? 33.987 3.551 -31.268 1.00 84.44 201 THR A N 1
ATOM 1460 C CA . THR A 1 201 ? 34.520 4.870 -31.670 1.00 84.44 201 THR A CA 1
ATOM 1461 C C . THR A 1 201 ? 33.695 6.036 -31.100 1.00 84.44 201 THR A C 1
ATOM 1463 O O . THR A 1 201 ? 33.996 7.209 -31.313 1.00 84.44 201 THR A O 1
ATOM 1466 N N . GLY A 1 202 ? 32.632 5.747 -30.349 1.00 82.69 202 GLY A N 1
ATOM 1467 C CA . GLY A 1 202 ? 31.774 6.752 -29.731 1.00 82.69 202 GLY A CA 1
ATOM 1468 C C . GLY A 1 202 ? 32.373 7.431 -28.488 1.00 82.69 202 GLY A C 1
ATOM 1469 O O . GLY A 1 202 ? 33.340 6.950 -27.890 1.00 82.69 202 GLY A O 1
ATOM 1470 N N . PRO A 1 203 ? 31.762 8.541 -28.032 1.00 79.31 203 PRO A N 1
ATOM 1471 C CA . PRO A 1 203 ? 32.227 9.300 -26.872 1.00 79.31 203 PRO A CA 1
ATOM 1472 C C . PRO A 1 203 ? 32.295 8.423 -25.613 1.00 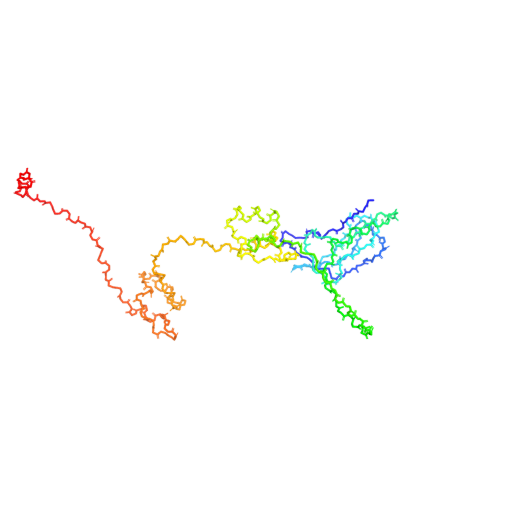79.31 203 PRO A C 1
ATOM 1474 O O . PRO A 1 203 ? 31.315 7.780 -25.229 1.00 79.31 203 PRO A O 1
ATOM 1477 N N . GLY A 1 204 ? 33.472 8.391 -24.978 1.00 79.75 204 GLY A N 1
ATOM 1478 C CA . GLY A 1 204 ? 33.753 7.536 -23.820 1.00 79.75 204 GLY A CA 1
ATOM 1479 C C . GLY A 1 204 ? 34.069 6.072 -24.161 1.00 79.75 204 GLY A C 1
ATOM 1480 O O . GLY A 1 204 ? 33.919 5.218 -23.286 1.00 79.75 204 GLY A O 1
ATOM 1481 N N . GLY A 1 205 ? 34.469 5.780 -25.407 1.00 81.00 205 GLY A N 1
ATOM 1482 C CA . GLY A 1 205 ? 34.774 4.422 -25.878 1.00 81.00 205 GLY A CA 1
ATOM 1483 C C . GLY A 1 205 ? 33.518 3.576 -26.090 1.00 81.00 205 GLY A C 1
ATOM 1484 O O . GLY A 1 205 ? 33.539 2.365 -25.886 1.00 81.00 205 GLY A O 1
ATOM 1485 N N . ARG A 1 206 ? 32.388 4.226 -26.404 1.00 87.94 206 ARG A N 1
ATOM 1486 C CA . ARG A 1 206 ? 31.093 3.560 -26.571 1.00 87.94 206 ARG A CA 1
ATOM 1487 C C . ARG A 1 206 ? 30.936 3.051 -28.000 1.00 87.94 206 ARG A C 1
ATOM 1489 O O . ARG A 1 206 ? 31.158 3.802 -28.938 1.00 87.94 206 ARG A O 1
ATOM 1496 N N . ILE A 1 207 ? 30.443 1.832 -28.169 1.00 88.88 207 ILE A N 1
ATOM 1497 C CA . ILE A 1 207 ? 30.081 1.294 -29.484 1.00 88.88 207 ILE A CA 1
ATOM 1498 C C . ILE A 1 207 ? 28.834 2.008 -29.994 1.00 88.88 207 ILE A C 1
ATOM 1500 O O . ILE A 1 207 ? 27.787 2.018 -29.329 1.00 88.88 207 ILE A O 1
ATOM 1504 N N . ILE A 1 208 ? 28.957 2.627 -31.163 1.00 90.62 208 ILE A N 1
ATOM 1505 C CA . ILE A 1 208 ? 27.870 3.318 -31.856 1.00 90.62 208 ILE A CA 1
ATOM 1506 C C . ILE A 1 208 ? 27.435 2.533 -33.093 1.00 90.62 208 ILE A C 1
ATOM 1508 O O . ILE A 1 208 ? 28.050 1.549 -33.485 1.00 90.62 208 ILE A O 1
ATOM 1512 N N . GLU A 1 209 ? 26.326 2.958 -33.692 1.00 86.38 209 GLU A N 1
ATOM 1513 C CA . GLU A 1 209 ? 25.734 2.308 -34.864 1.00 86.38 209 GLU A CA 1
ATOM 1514 C C . GLU A 1 209 ? 26.756 2.122 -36.000 1.00 86.38 209 GLU A C 1
ATOM 1516 O O . GLU A 1 209 ? 26.912 1.014 -36.508 1.00 86.38 209 GLU A O 1
ATOM 1521 N N . ALA A 1 210 ? 27.523 3.169 -36.321 1.00 86.12 210 ALA A N 1
ATOM 1522 C CA . ALA A 1 210 ? 28.537 3.140 -37.375 1.00 86.12 210 ALA A CA 1
ATOM 1523 C C . ALA A 1 210 ? 29.599 2.039 -37.183 1.00 86.12 210 ALA A C 1
ATOM 1525 O O . ALA A 1 210 ? 30.043 1.450 -38.171 1.00 86.12 210 ALA A O 1
ATOM 1526 N N . ASP A 1 211 ? 29.965 1.726 -35.935 1.00 85.31 211 ASP A N 1
ATOM 1527 C CA . ASP A 1 211 ? 30.960 0.694 -35.627 1.00 85.31 211 ASP A CA 1
ATOM 1528 C C . ASP A 1 211 ? 30.427 -0.705 -35.977 1.00 85.31 211 ASP A C 1
ATOM 1530 O O . ASP A 1 211 ? 31.159 -1.537 -36.502 1.00 85.31 211 ASP A O 1
ATOM 1534 N N . ILE A 1 212 ? 29.131 -0.952 -35.765 1.00 86.56 212 ILE A N 1
ATOM 1535 C CA . ILE A 1 212 ? 28.487 -2.242 -36.062 1.00 86.56 212 ILE A CA 1
ATOM 1536 C C . ILE A 1 212 ? 28.197 -2.387 -37.556 1.00 86.56 212 ILE A C 1
ATOM 1538 O O . ILE A 1 212 ? 28.317 -3.486 -38.090 1.00 86.56 212 ILE A O 1
ATOM 1542 N N . LEU A 1 213 ? 27.836 -1.301 -38.252 1.00 84.81 213 LEU A N 1
ATOM 1543 C CA . LEU A 1 213 ? 27.671 -1.349 -39.711 1.00 84.81 213 LEU A CA 1
ATOM 1544 C C . LEU A 1 213 ? 28.995 -1.615 -40.429 1.00 84.81 213 LEU A C 1
ATOM 1546 O O . LEU A 1 213 ? 29.002 -2.298 -41.451 1.00 84.81 213 LEU A O 1
ATOM 1550 N N . SER A 1 214 ? 30.086 -1.054 -39.908 1.00 82.25 214 SER A N 1
ATOM 1551 C CA . SER A 1 214 ? 31.424 -1.212 -40.484 1.00 82.25 214 SER A CA 1
ATOM 1552 C C . SER A 1 214 ? 32.078 -2.535 -40.080 1.00 82.25 214 SER A C 1
ATOM 1554 O O . SER A 1 214 ? 33.026 -2.971 -40.732 1.00 82.25 214 SER A O 1
ATOM 1556 N N . TYR A 1 215 ? 31.579 -3.186 -39.025 1.00 81.38 215 TYR A N 1
ATOM 1557 C CA . TYR A 1 215 ? 32.060 -4.488 -38.590 1.00 81.38 215 TYR A CA 1
ATOM 1558 C C . TYR A 1 215 ? 31.564 -5.585 -39.535 1.00 81.38 215 TYR A C 1
ATOM 1560 O O . TYR A 1 215 ? 30.390 -5.959 -39.542 1.00 81.38 215 TYR A O 1
ATOM 1568 N N . GLN A 1 216 ? 32.485 -6.121 -40.331 1.00 74.38 216 GLN A N 1
ATOM 1569 C CA . GLN A 1 216 ? 32.275 -7.370 -41.047 1.00 74.38 216 GLN A CA 1
ATOM 1570 C C . GLN A 1 216 ? 32.713 -8.520 -40.140 1.00 74.38 216 GLN A C 1
ATOM 1572 O O . GLN A 1 216 ? 33.918 -8.662 -39.910 1.00 74.38 216 GLN A O 1
ATOM 1577 N N . PRO A 1 217 ? 31.782 -9.342 -39.618 1.00 64.31 217 PRO A N 1
ATOM 1578 C CA . PRO A 1 217 ? 32.185 -10.591 -38.999 1.00 64.31 217 PRO A CA 1
ATOM 1579 C C . PRO A 1 217 ? 32.926 -11.414 -40.055 1.00 64.31 217 PRO A C 1
ATOM 1581 O O . PRO A 1 217 ? 32.479 -11.516 -41.204 1.00 64.31 217 PRO A O 1
ATOM 1584 N N . ALA A 1 218 ? 34.073 -11.981 -39.681 1.00 60.94 218 ALA A N 1
ATOM 1585 C CA . ALA A 1 218 ? 34.673 -13.031 -40.490 1.00 60.94 218 ALA A CA 1
ATOM 1586 C C . ALA A 1 218 ? 33.602 -14.115 -40.703 1.00 60.94 218 ALA A C 1
ATOM 1588 O O . ALA A 1 218 ? 32.856 -14.395 -39.761 1.00 60.94 218 ALA A O 1
ATOM 1589 N N . PRO A 1 219 ? 33.463 -14.691 -41.911 1.00 57.88 219 PRO A N 1
ATOM 1590 C CA . PRO A 1 219 ? 32.524 -15.780 -42.103 1.00 57.88 219 PRO A CA 1
ATOM 1591 C C . PRO A 1 219 ? 32.885 -16.875 -41.103 1.00 57.88 219 PRO A C 1
ATOM 1593 O O . PRO A 1 219 ? 34.003 -17.393 -41.126 1.00 57.88 219 PRO A O 1
ATOM 1596 N N . ASP A 1 220 ? 31.945 -17.170 -40.209 1.00 53.12 220 ASP A N 1
ATOM 1597 C CA . ASP A 1 220 ? 31.988 -18.332 -39.340 1.00 53.12 220 ASP A CA 1
ATOM 1598 C C . ASP A 1 220 ? 32.011 -19.539 -40.279 1.00 53.12 220 ASP A C 1
ATOM 1600 O O . ASP A 1 220 ? 30.996 -19.941 -40.849 1.00 53.12 220 ASP A O 1
ATOM 1604 N N . VAL A 1 221 ? 33.213 -20.025 -40.591 1.00 49.50 221 VAL A N 1
ATOM 1605 C CA . VAL A 1 221 ? 33.358 -21.325 -41.225 1.00 49.50 221 VAL A CA 1
ATOM 1606 C C . VAL A 1 221 ? 33.018 -22.296 -40.104 1.00 49.50 221 VAL A C 1
ATOM 1608 O O . VAL A 1 221 ? 33.799 -22.377 -39.153 1.00 49.50 221 VAL A O 1
ATOM 1611 N N . PRO A 1 222 ? 31.874 -23.002 -40.156 1.00 53.50 222 PRO A N 1
ATOM 1612 C CA . PRO A 1 222 ? 31.522 -23.924 -39.096 1.00 53.50 222 PRO A CA 1
ATOM 1613 C C . PRO A 1 222 ? 32.650 -24.945 -38.975 1.00 53.50 222 PRO A C 1
ATOM 1615 O O . PRO A 1 222 ? 32.981 -25.659 -39.927 1.00 53.50 222 PRO A O 1
ATOM 1618 N N . ALA A 1 223 ? 33.270 -24.985 -37.800 1.00 49.41 223 ALA A N 1
ATOM 1619 C CA . ALA A 1 223 ? 34.261 -25.984 -37.469 1.00 49.41 223 ALA A CA 1
ATOM 1620 C C . ALA A 1 223 ? 33.626 -27.380 -37.597 1.00 49.41 223 ALA A C 1
ATOM 1622 O O . ALA A 1 223 ? 32.800 -27.789 -36.786 1.00 49.41 223 ALA A O 1
ATOM 1623 N N . ALA A 1 224 ? 34.051 -28.099 -38.637 1.00 47.84 224 ALA A N 1
ATOM 1624 C CA . ALA A 1 224 ? 33.996 -29.548 -38.788 1.00 47.84 224 ALA A CA 1
ATOM 1625 C C . ALA A 1 224 ? 32.605 -30.220 -38.734 1.00 47.84 224 ALA A C 1
ATOM 1627 O O . ALA A 1 224 ? 32.296 -30.989 -37.824 1.00 47.84 224 ALA A O 1
ATOM 1628 N N . ALA A 1 225 ? 31.859 -30.142 -39.841 1.00 43.06 225 ALA A N 1
ATOM 1629 C CA . ALA A 1 225 ? 31.263 -31.375 -40.350 1.00 43.06 225 ALA A CA 1
ATOM 1630 C C . ALA A 1 225 ? 32.429 -32.243 -40.840 1.00 43.06 225 ALA A C 1
ATOM 1632 O O . ALA A 1 225 ? 33.012 -31.977 -41.888 1.00 43.06 225 ALA A O 1
ATOM 1633 N N . GLY A 1 226 ? 32.839 -33.221 -40.030 1.00 47.66 226 GLY A N 1
ATOM 1634 C CA . GLY A 1 226 ? 33.807 -34.225 -40.444 1.00 47.66 226 GLY A CA 1
ATOM 1635 C C . GLY A 1 226 ? 33.278 -34.950 -41.676 1.00 47.66 226 GLY A C 1
ATOM 1636 O O . GLY A 1 226 ? 32.483 -35.881 -41.553 1.00 47.66 226 GLY A O 1
ATOM 1637 N N . GLU A 1 227 ? 33.711 -34.511 -42.856 1.00 50.19 227 GLU A N 1
ATOM 1638 C CA . GLU A 1 227 ? 33.581 -35.267 -44.088 1.00 50.19 227 GLU A CA 1
ATOM 1639 C C . GLU A 1 227 ? 34.358 -36.563 -43.867 1.00 50.19 227 GLU A C 1
ATOM 1641 O O . GLU A 1 227 ? 35.590 -36.612 -43.840 1.00 50.19 227 GLU A O 1
ATOM 1646 N N . ARG A 1 228 ? 33.604 -37.616 -43.558 1.00 56.66 228 ARG A N 1
ATOM 1647 C CA . ARG A 1 228 ? 34.110 -38.965 -43.380 1.00 56.66 228 ARG A CA 1
ATOM 1648 C C . ARG A 1 228 ? 34.515 -39.433 -44.775 1.00 56.66 228 ARG A C 1
ATOM 1650 O O . ARG A 1 228 ? 33.709 -40.002 -45.500 1.00 56.66 228 ARG A O 1
ATOM 1657 N N . VAL A 1 229 ? 35.742 -39.109 -45.175 1.00 61.84 229 VAL A N 1
ATOM 1658 C CA . VAL A 1 229 ? 36.344 -39.624 -46.404 1.00 61.84 229 VAL A CA 1
ATOM 1659 C C . VAL A 1 229 ? 36.385 -41.142 -46.271 1.00 61.84 229 VAL A C 1
ATOM 1661 O O . VAL A 1 229 ? 37.121 -41.687 -45.447 1.00 61.84 229 VAL A O 1
ATOM 1664 N N . ASP A 1 230 ? 35.548 -41.816 -47.052 1.00 54.19 230 ASP A N 1
ATOM 1665 C CA . ASP A 1 230 ? 35.498 -43.268 -47.151 1.00 54.19 230 ASP A CA 1
ATOM 1666 C C . ASP A 1 230 ? 36.880 -43.765 -47.609 1.00 54.19 230 ASP A C 1
ATOM 1668 O O . ASP A 1 230 ? 37.326 -43.521 -48.735 1.00 54.19 230 ASP A O 1
ATOM 1672 N N . LEU A 1 231 ? 37.622 -44.411 -46.707 1.00 58.59 231 LEU A N 1
ATOM 1673 C CA . LEU A 1 231 ? 38.914 -44.997 -47.042 1.00 58.59 231 LEU A CA 1
ATOM 1674 C C . LEU A 1 231 ? 38.677 -46.158 -48.013 1.00 58.59 231 LEU A C 1
ATOM 1676 O O . LEU A 1 231 ? 38.180 -47.215 -47.626 1.00 58.59 231 LEU A O 1
ATOM 1680 N N . SER A 1 232 ? 39.076 -45.983 -49.275 1.00 71.56 232 SER A N 1
ATOM 1681 C CA . SER A 1 232 ? 39.120 -47.081 -50.245 1.00 71.56 232 SER A CA 1
ATOM 1682 C C . SER A 1 232 ? 39.916 -48.269 -49.680 1.00 71.56 232 SER A C 1
ATOM 1684 O O . SER A 1 232 ? 40.942 -48.093 -49.012 1.00 71.56 232 SER A O 1
ATOM 1686 N N . ARG A 1 233 ? 39.427 -49.484 -49.973 1.00 59.19 233 ARG A N 1
ATOM 1687 C CA . ARG A 1 233 ? 39.729 -50.804 -49.367 1.00 59.19 233 ARG A CA 1
ATOM 1688 C C . ARG A 1 233 ? 41.203 -51.251 -49.334 1.00 59.19 233 ARG A C 1
ATOM 1690 O O . ARG A 1 233 ? 41.485 -52.381 -48.956 1.00 59.19 233 ARG A O 1
ATOM 1697 N N . MET A 1 234 ? 42.154 -50.405 -49.715 1.00 57.59 234 MET A N 1
ATOM 1698 C CA . MET A 1 234 ? 43.576 -50.742 -49.801 1.00 57.59 234 MET A CA 1
ATOM 1699 C C . MET A 1 234 ? 44.395 -50.290 -48.578 1.00 57.59 234 MET A C 1
ATOM 1701 O O . MET A 1 234 ? 45.466 -50.835 -48.334 1.00 57.59 234 MET A O 1
ATOM 1705 N N . ARG A 1 235 ? 43.903 -49.332 -47.771 1.00 57.31 235 ARG A N 1
ATOM 1706 C CA . ARG A 1 235 ? 44.641 -48.784 -46.606 1.00 57.31 235 ARG A CA 1
ATOM 1707 C C . ARG A 1 235 ? 44.233 -49.360 -45.243 1.00 57.31 235 ARG A C 1
ATOM 1709 O O . ARG A 1 235 ? 44.810 -48.979 -44.232 1.00 57.31 235 ARG A O 1
ATOM 1716 N N . GLN A 1 236 ? 43.277 -50.290 -45.199 1.00 58.81 236 GLN A N 1
ATOM 1717 C CA . GLN A 1 236 ? 42.780 -50.876 -43.944 1.00 58.81 236 GLN A CA 1
ATOM 1718 C C . GLN A 1 236 ? 43.649 -52.042 -43.422 1.00 58.81 236 GLN A C 1
ATOM 1720 O O . GLN A 1 236 ? 43.530 -52.426 -42.263 1.00 58.81 236 GLN A O 1
ATOM 1725 N N . THR A 1 237 ? 44.554 -52.590 -44.242 1.00 58.00 237 THR A N 1
ATOM 1726 C CA . THR A 1 237 ? 45.303 -53.819 -43.909 1.00 58.00 237 THR A CA 1
ATOM 1727 C C . THR A 1 237 ? 46.476 -53.602 -42.945 1.00 58.00 237 THR A C 1
ATOM 1729 O O . THR A 1 237 ? 46.866 -54.533 -42.249 1.00 58.00 237 THR A O 1
ATOM 1732 N N . ILE A 1 238 ? 47.034 -52.391 -42.847 1.00 57.00 238 ILE A N 1
ATOM 1733 C CA . ILE A 1 238 ? 48.305 -52.170 -42.124 1.00 57.00 238 ILE A CA 1
ATOM 1734 C C . ILE A 1 238 ? 48.084 -51.873 -40.629 1.00 57.00 238 ILE A C 1
ATOM 1736 O O . ILE A 1 238 ? 48.953 -52.141 -39.811 1.00 57.00 238 ILE A O 1
ATOM 1740 N N . ALA A 1 239 ? 46.896 -51.412 -40.230 1.00 51.25 239 ALA A N 1
ATOM 1741 C CA . ALA A 1 239 ? 46.613 -51.065 -38.833 1.00 51.25 239 ALA A CA 1
ATOM 1742 C C . ALA A 1 239 ? 46.236 -52.264 -37.932 1.00 51.25 239 ALA A C 1
ATOM 1744 O O . ALA A 1 239 ? 45.980 -52.066 -36.750 1.00 51.25 239 ALA A O 1
ATOM 1745 N N . ARG A 1 240 ? 46.169 -53.501 -38.457 1.00 55.59 240 ARG A N 1
ATOM 1746 C CA . ARG A 1 240 ? 45.763 -54.689 -37.671 1.00 55.59 240 ARG A CA 1
ATOM 1747 C C . ARG A 1 240 ? 46.926 -55.559 -37.177 1.00 55.59 240 ARG A C 1
ATOM 1749 O O . ARG A 1 240 ? 46.688 -56.509 -36.440 1.00 55.59 240 ARG A O 1
ATOM 1756 N N . VAL A 1 241 ? 48.165 -55.269 -37.564 1.00 58.56 241 VAL A N 1
ATOM 1757 C CA . VAL A 1 241 ? 49.338 -56.026 -37.098 1.00 58.56 241 VAL A CA 1
ATOM 1758 C C . VAL A 1 241 ? 50.421 -55.049 -36.662 1.00 58.56 241 VAL A C 1
ATOM 1760 O O . VAL A 1 241 ? 51.322 -54.739 -37.432 1.00 58.56 241 VAL A O 1
ATOM 1763 N N . THR A 1 242 ? 50.302 -54.534 -35.441 1.00 48.62 242 THR A N 1
ATOM 1764 C CA . THR A 1 242 ? 51.396 -54.269 -34.489 1.00 48.62 242 THR A CA 1
ATOM 1765 C C . THR A 1 242 ? 50.767 -54.119 -33.111 1.00 48.62 242 THR A C 1
ATOM 1767 O O . THR A 1 242 ? 49.720 -53.439 -33.031 1.00 48.62 242 THR A O 1
#

Solvent-accessible surface area (backbone atoms only — not comparable to full-atom values): 15602 Å² total; per-residue (Å²): 118,74,46,76,40,49,38,72,75,89,45,99,86,55,58,53,39,25,31,62,40,68,76,58,51,70,70,37,80,41,45,61,70,37,68,39,30,36,33,35,40,101,87,49,75,42,80,38,53,29,88,57,64,32,24,31,61,45,70,75,58,53,68,70,41,74,43,46,51,68,40,75,34,33,35,31,25,45,93,85,65,84,83,70,72,75,75,65,74,81,69,77,94,68,82,82,78,83,80,86,80,89,80,85,85,89,81,88,81,90,84,86,86,80,87,75,77,82,77,53,98,80,70,69,55,52,37,76,65,23,57,52,52,24,64,77,70,72,47,62,67,86,80,48,72,30,82,34,89,91,56,20,25,36,55,65,40,54,72,68,50,74,74,74,77,82,70,78,93,64,97,63,85,74,77,71,82,67,52,53,37,78,64,23,56,51,53,28,62,77,67,72,48,64,67,88,77,50,73,31,83,32,88,92,56,18,24,33,55,70,41,59,73,70,53,73,76,74,80,81,70,76,84,70,82,75,77,76,75,78,75,63,92,80,72,70,72,70,80,78,74,127

Mean predicted aligned error: 23.14 Å

pLDDT: mean 72.03, std 17.41, range [36.72, 91.31]